Protein 4E3B (pdb70)

Structure (mmCIF, N/CA/C/O backbone):
data_4E3B
#
_entry.id   4E3B
#
_cell.length_a   27.074
_cell.length_b   33.599
_cell.length_c   66.882
_cell.angle_alpha   80.11
_cell.angle_beta   86.88
_cell.angle_gamma   89.21
#
_symmetry.space_group_name_H-M   'P 1'
#
loop_
_entity.id
_entity.type
_entity.pdbx_description
1 polymer 'Tax1-binding protein 3'
2 polymer 'iCAL50 peptide'
3 water water
#
loop_
_atom_site.group_PDB
_atom_site.id
_atom_site.type_symbol
_atom_site.label_atom_id
_atom_site.label_alt_id
_atom_site.label_comp_id
_atom_site.label_asym_id
_atom_site.label_entity_id
_atom_site.label_seq_id
_atom_site.pdbx_PDB_ins_code
_atom_site.Cartn_x
_atom_site.Cartn_y
_atom_site.Cartn_z
_atom_site.occupancy
_atom_site.B_iso_or_equiv
_atom_site.auth_seq_id
_atom_site.auth_comp_id
_atom_site.auth_asym_id
_atom_site.auth_atom_id
_atom_site.pdbx_PDB_model_num
ATOM 1 N N . ALA A 1 1 ? 19.453 11.625 35.175 1.00 28.04 12 ALA A N 1
ATOM 2 C CA . ALA A 1 1 ? 18.536 12.217 34.203 1.00 23.17 12 ALA A CA 1
ATOM 3 C C . ALA A 1 1 ? 19.223 12.542 32.879 1.00 21.83 12 ALA A C 1
ATOM 4 O O . ALA A 1 1 ? 20.424 12.833 32.847 1.00 25.73 12 ALA A O 1
ATOM 6 N N . VAL A 1 2 ? 18.452 12.481 31.793 1.00 17.62 13 VAL A N 1
ATOM 7 C CA . VAL A 1 2 ? 18.954 12.746 30.449 1.00 14.31 13 VAL A CA 1
ATOM 8 C C . VAL A 1 2 ? 18.281 13.990 29.880 1.00 13.36 13 VAL A C 1
ATOM 9 O O . VAL A 1 2 ? 17.067 14.170 30.021 1.00 15.27 13 VAL A O 1
ATOM 13 N N . VAL A 1 3 ? 19.074 14.850 29.251 1.00 11.98 14 VAL A N 1
ATOM 14 C CA . VAL A 1 3 ? 18.585 16.087 28.662 1.00 12.09 14 VAL A CA 1
ATOM 15 C C . VAL A 1 3 ? 17.907 15.821 27.314 1.00 11.73 14 VAL A C 1
ATOM 16 O O . VAL A 1 3 ? 18.453 15.121 26.455 1.00 15.55 14 VAL A O 1
ATOM 20 N N . GLN A 1 4 ? 16.705 16.355 27.142 1.00 11.70 15 GLN A N 1
ATOM 21 C CA . GLN A 1 4 ? 16.025 16.280 25.856 1.00 11.44 15 GLN A CA 1
ATOM 22 C C . GLN A 1 4 ? 15.616 17.680 25.413 1.00 7.54 15 GLN A C 1
ATOM 23 O O . GLN A 1 4 ? 15.333 18.550 26.234 1.00 11.62 15 GLN A O 1
ATOM 29 N N . ARG A 1 5 ? 15.565 17.893 24.108 1.00 11.92 16 ARG A N 1
ATOM 30 C CA . ARG A 1 5 ? 15.140 19.169 23.565 1.00 11.63 16 ARG A CA 1
ATOM 31 C C . ARG A 1 5 ? 13.986 18.897 22.619 1.00 12.93 16 ARG A C 1
ATOM 32 O O . ARG A 1 5 ? 14.125 18.143 21.655 1.00 18.42 16 ARG A O 1
ATOM 40 N N . VAL A 1 6 ? 12.832 19.476 22.923 1.00 10.29 17 VAL A N 1
ATOM 41 C CA . VAL A 1 6 ? 11.662 19.222 22.095 1.00 13.09 17 VAL A CA 1
ATOM 42 C C . VAL A 1 6 ? 11.144 20.526 21.503 1.00 12.00 17 VAL A C 1
ATOM 43 O O . VAL A 1 6 ? 11.307 21.602 22.075 1.00 15.68 17 VAL A O 1
ATOM 47 N N . GLU A 1 7 ? 10.551 20.427 20.327 1.00 9.65 18 GLU A N 1
ATOM 48 C CA . GLU A 1 7 ? 10.092 21.608 19.621 1.00 10.73 18 GLU A CA 1
ATOM 49 C C . GLU A 1 7 ? 8.612 21.413 19.360 1.00 8.66 18 GLU A C 1
ATOM 50 O O . GLU A 1 7 ? 8.227 20.579 18.539 1.00 12.30 18 GLU A O 1
ATOM 56 N N . ILE A 1 8 ? 7.794 22.150 20.110 1.00 7.64 19 ILE A N 1
ATOM 57 C CA . ILE A 1 8 ? 6.347 22.014 20.026 1.00 8.30 19 ILE A CA 1
ATOM 58 C C . ILE A 1 8 ? 5.753 23.039 19.074 1.00 12.84 19 ILE A C 1
ATOM 59 O O . ILE A 1 8 ? 6.007 24.236 19.189 1.00 10.80 19 ILE A O 1
ATOM 64 N N . HIS A 1 9 ? 4.955 22.554 18.128 1.00 10.12 20 HIS A N 1
ATOM 65 C CA . HIS A 1 9 ? 4.210 23.423 17.239 1.00 10.42 20 HIS A CA 1
ATOM 66 C C . HIS A 1 9 ? 2.763 23.444 17.711 1.00 10.03 20 HIS A C 1
ATOM 67 O O . HIS A 1 9 ? 2.037 22.462 17.582 1.00 14.34 20 HIS A O 1
ATOM 74 N N . LYS A 1 10 ? 2.377 24.570 18.302 1.00 9.72 21 LYS A N 1
ATOM 75 C CA . LYS A 1 10 ? 1.053 24.697 18.919 1.00 11.24 21 LYS A CA 1
ATOM 76 C C . LYS A 1 10 ? -0.077 24.513 17.909 1.00 14.12 21 LYS A C 1
ATOM 77 O O . LYS A 1 10 ? 0.077 24.830 16.726 1.00 14.07 21 LYS A O 1
ATOM 83 N N . LEU A 1 11 ? -1.203 23.987 18.398 1.00 13.94 22 LEU A N 1
ATOM 84 C CA . LEU A 1 11 ? -2.408 23.786 17.598 1.00 15.57 22 LEU A CA 1
ATOM 85 C C . LEU A 1 11 ? -3.441 24.871 17.868 1.00 13.13 22 LEU A C 1
ATOM 86 O O . LEU A 1 11 ? -3.730 25.204 19.013 1.00 16.54 22 LEU A O 1
ATOM 91 N N . ARG A 1 12 ? -4.031 25.393 16.798 1.00 21.74 23 ARG A N 1
ATOM 92 C CA . ARG A 1 12 ? -5.122 26.359 16.906 1.00 45.48 23 ARG A CA 1
ATOM 93 C C . ARG A 1 12 ? -6.409 25.667 17.353 1.00 21.61 23 ARG A C 1
ATOM 94 O O . ARG A 1 12 ? -6.878 24.732 16.707 1.00 36.37 23 ARG A O 1
ATOM 102 N N . GLN A 1 13 ? -6.970 26.123 18.468 1.00 29.64 24 GLN A N 1
ATOM 103 C CA . GLN A 1 13 ? -8.214 25.566 18.986 1.00 47.91 24 GLN A CA 1
ATOM 104 C C . GLN A 1 13 ? -9.107 26.719 19.401 1.00 26.77 24 GLN A C 1
ATOM 105 O O . GLN A 1 13 ? -9.019 27.210 20.526 1.00 47.72 24 GLN A O 1
ATOM 111 N N . GLY A 1 14 ? -9.967 27.150 18.482 1.00 27.31 25 GLY A N 1
ATOM 112 C CA . GLY A 1 14 ? -10.701 28.385 18.665 1.00 45.04 25 GLY A CA 1
ATOM 113 C C . GLY A 1 14 ? -9.755 29.568 18.579 1.00 30.72 25 GLY A C 1
ATOM 114 O O . GLY A 1 14 ? -8.949 29.666 17.649 1.00 35.79 25 GLY A O 1
ATOM 115 N N . GLU A 1 15 ? -9.844 30.457 19.562 1.00 30.71 26 GLU A N 1
ATOM 116 C CA . GLU A 1 15 ? -8.993 31.641 19.633 1.00 37.42 26 GLU A CA 1
ATOM 117 C C . GLU A 1 15 ? -7.613 31.317 20.220 1.00 63.49 26 GLU A C 1
ATOM 118 O O . GLU A 1 15 ? -6.691 32.131 20.148 1.00 35.03 26 GLU A O 1
ATOM 124 N N . ASN A 1 16 ? -7.471 30.122 20.787 1.00 28.56 27 ASN A N 1
ATOM 125 C CA . ASN A 1 16 ? -6.255 29.760 21.516 1.00 27.50 27 ASN A CA 1
ATOM 126 C C . ASN A 1 16 ? -5.275 28.869 20.759 1.00 27.48 27 ASN A C 1
ATOM 127 O O . ASN A 1 16 ? -5.667 28.101 19.883 1.00 24.88 27 ASN A O 1
ATOM 132 N N . LEU A 1 17 ? -3.996 28.968 21.128 1.00 21.26 28 LEU A N 1
ATOM 133 C CA . LEU A 1 17 ? -2.965 28.065 20.644 1.00 14.45 28 LEU A CA 1
ATOM 134 C C . LEU A 1 17 ? -2.617 27.102 21.769 1.00 11.82 28 LEU A C 1
ATOM 135 O O . LEU A 1 17 ? -2.104 27.510 22.814 1.00 19.84 28 LEU A O 1
ATOM 140 N N . ILE A 1 18 ? -2.899 25.825 21.571 1.00 11.18 29 ILE A N 1
ATOM 141 C CA . ILE A 1 18 ? -2.717 24.902 22.677 1.00 15.22 29 ILE A CA 1
ATOM 142 C C . ILE A 1 18 ? -1.532 23.951 22.464 1.00 13.62 29 ILE A C 1
ATOM 143 O O . ILE A 1 18 ? -1.101 23.692 21.329 1.00 10.62 29 ILE A O 1
ATOM 148 N N . LEU A 1 19 ? -1.009 23.452 23.576 1.00 12.11 30 LEU A N 1
ATOM 149 C CA . LEU A 1 19 ? 0.203 22.650 23.588 1.00 9.85 30 LEU A CA 1
ATOM 150 C C . LEU A 1 19 ? -0.065 21.157 23.777 1.00 12.96 30 LEU A C 1
ATOM 151 O O . LEU A 1 19 ? 0.724 20.317 23.351 1.00 11.04 30 LEU A O 1
ATOM 156 N N . GLY A 1 20 ? -1.190 20.814 24.392 1.00 10.89 31 GLY A N 1
ATOM 157 C CA . GLY A 1 20 ? -1.508 19.409 24.583 1.00 10.65 31 GLY A CA 1
ATOM 158 C C . GLY A 1 20 ? -0.828 18.721 25.763 1.00 7.44 31 GLY A C 1
ATOM 159 O O . GLY A 1 20 ? -0.548 17.526 25.717 1.00 10.48 31 GLY A O 1
ATOM 160 N N . PHE A 1 21 ? -0.571 19.454 26.838 1.00 7.19 32 PHE A N 1
ATOM 161 C CA . PHE A 1 21 ? -0.034 18.822 28.038 1.00 6.89 32 PHE A CA 1
ATOM 162 C C . PHE A 1 21 ? -0.386 19.624 29.262 1.00 7.70 32 PHE A C 1
ATOM 163 O O . PHE A 1 21 ? -0.853 20.759 29.153 1.00 10.03 32 PHE A O 1
ATOM 171 N N . SER A 1 22 ? -0.171 19.028 30.431 1.00 7.90 33 SER A N 1
ATOM 172 C CA . SER A 1 22 ? -0.483 19.689 31.686 1.00 11.52 33 SER A CA 1
ATOM 173 C C . SER A 1 22 ? 0.783 19.798 32.521 1.00 10.18 33 SER A C 1
ATOM 174 O O . SER A 1 22 ? 1.710 18.989 32.364 1.00 9.85 33 SER A O 1
ATOM 177 N N . ILE A 1 23 ? 0.825 20.814 33.380 1.00 7.84 34 ILE A N 1
ATOM 178 C CA . ILE A 1 23 ? 1.973 21.026 34.267 1.00 8.06 34 ILE A CA 1
ATOM 179 C C . ILE A 1 23 ? 1.566 21.106 35.725 1.00 10.92 34 ILE A C 1
ATOM 180 O O . ILE A 1 23 ? 0.449 21.536 36.052 1.00 11.15 34 ILE A O 1
ATOM 185 N N . GLY A 1 24 ? 2.491 20.689 36.586 1.00 11.03 35 GLY A N 1
ATOM 186 C CA . GLY A 1 24 ? 2.401 20.876 38.026 1.00 10.03 35 GLY A CA 1
ATOM 187 C C . GLY A 1 24 ? 3.706 21.467 38.529 1.00 10.65 35 GLY A C 1
ATOM 188 O O . GLY A 1 24 ? 4.721 21.416 37.832 1.00 10.32 35 GLY A O 1
ATOM 189 N N . GLY A 1 25 ? 3.695 22.040 39.724 1.00 11.81 36 GLY A N 1
ATOM 190 C CA . GLY A 1 25 ? 4.926 22.525 40.322 1.00 12.24 36 GLY A CA 1
ATOM 191 C C . GLY A 1 25 ? 5.066 24.031 40.313 1.00 16.71 36 GLY A C 1
ATOM 192 O O . GLY A 1 25 ? 4.130 24.749 39.966 1.00 16.30 36 GLY A O 1
ATOM 193 N N . GLY A 1 26 ? 6.243 24.511 40.708 1.00 14.03 37 GLY A N 1
ATOM 194 C CA . GLY A 1 26 ? 6.485 25.936 40.817 1.00 15.56 37 GLY A CA 1
ATOM 195 C C . GLY A 1 26 ? 6.957 26.288 42.215 1.00 16.97 37 GLY A C 1
ATOM 196 O O . GLY A 1 26 ? 6.684 25.562 43.170 1.00 17.43 37 GLY A O 1
ATOM 197 N N . ILE A 1 27 ? 7.655 27.409 42.344 1.00 22.89 38 ILE A N 1
ATOM 198 C CA . ILE A 1 27 ? 8.258 27.768 43.629 1.00 22.70 38 ILE A CA 1
ATOM 199 C C . ILE A 1 27 ? 7.223 28.067 44.707 1.00 18.44 38 ILE A C 1
ATOM 200 O O . ILE A 1 27 ? 7.545 28.067 45.901 1.00 20.60 38 ILE A O 1
ATOM 205 N N . ASP A 1 28 ? 5.988 28.325 44.291 1.00 22.29 39 ASP A N 1
ATOM 206 C CA . ASP A 1 28 ? 4.910 28.644 45.218 1.00 20.86 39 ASP A CA 1
ATOM 207 C C . ASP A 1 28 ? 4.096 27.410 45.621 1.00 27.04 39 ASP A C 1
ATOM 208 O O . ASP A 1 28 ? 3.104 27.519 46.347 1.00 27.09 39 ASP A O 1
ATOM 213 N N . GLN A 1 29 ? 4.512 26.239 45.148 1.00 20.94 40 GLN A N 1
ATOM 214 C CA . GLN A 1 29 ? 3.783 25.005 45.441 1.00 19.17 40 GLN A CA 1
ATOM 215 C C . GLN A 1 29 ? 4.540 24.100 46.428 1.00 19.39 40 GLN A C 1
ATOM 216 O O . GLN A 1 29 ? 5.726 24.310 46.703 1.00 21.70 40 GLN A O 1
ATOM 222 N N . ASP A 1 30 ? 3.838 23.105 46.965 1.00 21.70 41 ASP A N 1
ATOM 223 C CA . ASP A 1 30 ? 4.420 22.155 47.913 1.00 21.89 41 ASP A CA 1
ATOM 224 C C . ASP A 1 30 ? 5.126 21.033 47.153 1.00 20.50 41 ASP A C 1
ATOM 225 O O . ASP A 1 30 ? 4.464 20.152 46.603 1.00 18.07 41 ASP A O 1
ATOM 230 N N . PRO A 1 31 ? 6.470 21.049 47.123 1.00 17.24 42 PRO A N 1
ATOM 231 C CA . PRO A 1 31 ? 7.168 20.042 46.317 1.00 20.50 42 PRO A CA 1
ATOM 232 C C . PRO A 1 31 ? 6.970 18.614 46.830 1.00 18.82 42 PRO A C 1
ATOM 233 O O . PRO A 1 31 ? 7.176 17.659 46.089 1.00 18.98 42 PRO A O 1
ATOM 237 N N . SER A 1 32 ? 6.578 18.457 48.087 1.00 22.66 43 SER A N 1
ATOM 238 C CA . SER A 1 32 ? 6.426 17.110 48.619 1.00 22.54 43 SER A CA 1
ATOM 239 C C . SER A 1 32 ? 5.219 16.389 48.013 1.00 19.05 43 SER A C 1
ATOM 240 O O . SER A 1 32 ? 5.051 15.181 48.215 1.00 23.14 43 SER A O 1
ATOM 243 N N . GLN A 1 33 ? 4.394 17.132 47.271 1.00 17.58 44 GLN A N 1
ATOM 244 C CA . GLN A 1 33 ? 3.167 16.604 46.675 1.00 18.45 44 GLN A CA 1
ATOM 245 C C . GLN A 1 33 ? 3.372 16.175 45.223 1.00 19.77 44 GLN A C 1
ATOM 246 O O . GLN A 1 33 ? 2.458 15.649 44.592 1.00 20.90 44 GLN A O 1
ATOM 252 N N . ASN A 1 34 ? 4.568 16.415 44.700 1.00 16.79 45 ASN A N 1
ATOM 253 C CA . ASN A 1 34 ? 4.897 16.094 43.311 1.00 16.74 45 ASN A CA 1
ATOM 254 C C . ASN A 1 34 ? 5.239 14.615 43.196 1.00 18.50 45 ASN A C 1
ATOM 255 O O . ASN A 1 34 ? 6.266 14.180 43.702 1.00 22.71 45 ASN A O 1
ATOM 260 N N . PRO A 1 35 ? 4.387 13.835 42.516 1.00 22.42 46 PRO A N 1
ATOM 261 C CA . PRO A 1 35 ? 4.614 12.389 42.432 1.00 22.65 46 PRO A CA 1
ATOM 262 C C . PRO A 1 35 ? 5.699 11.999 41.427 1.00 23.19 46 PRO A C 1
ATOM 263 O O . PRO A 1 35 ? 6.102 10.833 41.393 1.00 26.65 46 PRO A O 1
ATOM 267 N N . PHE A 1 36 ? 6.183 12.960 40.640 1.00 19.48 47 PHE A N 1
ATOM 268 C CA . PHE A 1 36 ? 7.082 12.645 39.534 1.00 20.99 47 PHE A CA 1
ATOM 269 C C . PHE A 1 36 ? 8.553 12.872 39.845 1.00 26.48 47 PHE A C 1
ATOM 270 O O . PHE A 1 36 ? 9.420 12.261 39.223 1.00 28.53 47 PHE A O 1
ATOM 278 N N . SER A 1 37 ? 8.835 13.744 40.806 1.00 18.54 48 SER A N 1
ATOM 279 C CA . SER A 1 37 ? 10.210 14.155 41.076 1.00 17.91 48 SER A CA 1
ATOM 280 C C . SER A 1 37 ? 11.006 13.113 41.860 1.00 25.94 48 SER A C 1
ATOM 281 O O . SER A 1 37 ? 10.473 12.447 42.748 1.00 31.46 48 SER A O 1
ATOM 284 N N . GLU A 1 38 ? 12.289 12.987 41.536 1.00 27.37 49 GLU A N 1
ATOM 285 C CA . GLU A 1 38 ? 13.174 12.095 42.280 1.00 25.90 49 GLU A CA 1
ATOM 286 C C . GLU A 1 38 ? 13.470 12.673 43.659 1.00 23.64 49 GLU A C 1
ATOM 287 O O . GLU A 1 38 ? 13.551 11.941 44.645 1.00 29.86 49 GLU A O 1
ATOM 293 N N . ASP A 1 39 ? 13.628 13.994 43.711 1.00 25.42 50 ASP A N 1
ATOM 294 C CA . ASP A 1 39 ? 13.935 14.709 44.949 1.00 22.74 50 ASP A CA 1
ATOM 295 C C . ASP A 1 39 ? 12.736 15.559 45.341 1.00 25.27 50 ASP A C 1
ATOM 296 O O . ASP A 1 39 ? 12.391 16.509 44.646 1.00 23.24 50 ASP A O 1
ATOM 301 N N . LYS A 1 40 ? 12.111 15.226 46.464 1.00 23.20 51 LYS A N 1
ATOM 302 C CA . LYS A 1 40 ? 10.865 15.883 46.852 1.00 25.48 51 LYS A CA 1
ATOM 303 C C . LYS A 1 40 ? 11.048 17.305 47.390 1.00 19.87 51 LYS A C 1
ATOM 304 O O . LYS A 1 40 ? 10.093 17.909 47.889 1.00 23.20 51 LYS A O 1
ATOM 310 N N . THR A 1 41 ? 12.266 17.836 47.296 1.00 20.72 52 THR A N 1
ATOM 311 C CA . THR A 1 41 ? 12.490 19.256 47.562 1.00 21.60 52 THR A CA 1
ATOM 312 C C . THR A 1 41 ? 12.499 20.050 46.251 1.00 21.50 52 THR A C 1
ATOM 313 O O . THR A 1 41 ? 12.581 21.279 46.263 1.00 20.00 52 THR A O 1
ATOM 317 N N . ASP A 1 42 ? 12.408 19.335 45.132 1.00 19.42 53 ASP A N 1
ATOM 318 C CA . ASP A 1 42 ? 12.431 19.935 43.799 1.00 18.79 53 ASP A CA 1
ATOM 319 C C . ASP A 1 42 ? 11.149 20.723 43.544 1.00 18.37 53 ASP A C 1
ATOM 320 O O . ASP A 1 42 ? 10.075 20.138 43.390 1.00 18.58 53 ASP A O 1
ATOM 325 N N . LYS A 1 43 ? 11.264 22.050 43.502 1.00 16.90 54 LYS A N 1
ATOM 326 C CA . LYS A 1 43 ? 10.102 22.908 43.285 1.00 18.13 54 LYS A CA 1
ATOM 327 C C . LYS A 1 43 ? 9.855 23.216 41.804 1.00 16.52 54 LYS A C 1
ATOM 328 O O . LYS A 1 43 ? 9.088 24.121 41.475 1.00 16.21 54 LYS A O 1
ATOM 334 N N . GLY A 1 44 ? 10.503 22.468 40.913 1.00 13.26 55 GLY A N 1
ATOM 335 C CA . GLY A 1 44 ? 10.410 22.743 39.490 1.00 13.71 55 GLY A CA 1
ATOM 336 C C . GLY A 1 44 ? 9.086 22.415 38.822 1.00 11.16 55 GLY A C 1
ATOM 337 O O . GLY A 1 44 ? 8.157 21.896 39.444 1.00 13.51 55 GLY A O 1
ATOM 338 N N . ILE A 1 45 ? 9.021 22.738 37.535 1.00 11.85 56 ILE A N 1
ATOM 339 C CA . ILE A 1 45 ? 7.842 22.525 36.710 1.00 9.20 56 ILE A CA 1
ATOM 340 C C . ILE A 1 45 ? 7.940 21.159 36.052 1.00 12.99 56 ILE A C 1
ATOM 341 O O . ILE A 1 45 ? 8.926 20.858 35.371 1.00 11.94 56 ILE A O 1
ATOM 346 N N . TYR A 1 46 ? 6.915 20.336 36.242 1.00 11.09 57 TYR A N 1
ATOM 347 C CA . TYR A 1 46 ? 6.887 18.986 35.699 1.00 8.87 57 TYR A CA 1
ATOM 348 C C . TYR A 1 46 ? 5.679 18.790 34.808 1.00 8.74 57 TYR A C 1
ATOM 349 O O . TYR A 1 46 ? 4.610 19.328 35.081 1.00 10.44 57 TYR A O 1
ATOM 358 N N . VAL A 1 47 ? 5.866 18.013 33.750 1.00 9.41 58 VAL A N 1
ATOM 359 C CA . VAL A 1 47 ? 4.762 17.556 32.900 1.00 9.34 58 VAL A CA 1
ATOM 360 C C . VAL A 1 47 ? 3.967 16.469 33.623 1.00 11.65 58 VAL A C 1
ATOM 361 O O . VAL A 1 47 ? 4.511 15.426 33.990 1.00 10.79 58 VAL A O 1
ATOM 365 N N . THR A 1 48 ? 2.667 16.699 33.823 1.00 9.62 59 THR A N 1
ATOM 366 C CA . THR A 1 48 ? 1.857 15.787 34.627 1.00 13.95 59 THR A CA 1
ATOM 367 C C . THR A 1 48 ? 0.898 14.944 33.789 1.00 14.17 59 THR A C 1
ATOM 368 O O . THR A 1 48 ? 0.315 13.966 34.276 1.00 16.36 59 THR A O 1
ATOM 372 N N . ARG A 1 49 ? 0.729 15.334 32.531 1.00 10.42 60 ARG A N 1
ATOM 373 C CA . ARG A 1 49 ? -0.188 14.641 31.635 1.00 11.61 60 ARG A CA 1
ATOM 374 C C . ARG A 1 49 ? 0.143 15.074 30.214 1.00 8.17 60 ARG A C 1
ATOM 375 O O . ARG A 1 49 ? 0.565 16.211 29.984 1.00 8.54 60 ARG A O 1
ATOM 383 N N . VAL A 1 50 ? -0.022 14.157 29.271 1.00 8.92 61 VAL A N 1
ATOM 384 C CA . VAL A 1 50 ? 0.201 14.466 27.868 1.00 11.01 61 VAL A CA 1
ATOM 385 C C . VAL A 1 50 ? -0.965 13.947 27.033 1.00 14.05 61 VAL A C 1
ATOM 386 O O . VAL A 1 50 ? -1.379 12.800 27.177 1.00 15.98 61 VAL A O 1
ATOM 390 N N . SER A 1 51 ? -1.500 14.803 26.173 1.00 9.47 62 SER A N 1
ATOM 391 C CA . SER A 1 51 ? -2.696 14.449 25.407 1.00 13.59 62 SER A CA 1
ATOM 392 C C . SER A 1 51 ? -2.308 13.562 24.228 1.00 15.46 62 SER A C 1
ATOM 393 O O . SER A 1 51 ? -1.429 13.923 23.428 1.00 16.72 62 SER A O 1
ATOM 396 N N . GLU A 1 52 ? -2.912 12.383 24.142 1.00 18.93 63 GLU A N 1
ATOM 397 C CA . GLU A 1 52 ? -2.626 11.487 23.030 1.00 19.20 63 GLU A CA 1
ATOM 398 C C . GLU A 1 52 ? -2.906 12.194 21.714 1.00 17.12 63 GLU A C 1
ATOM 399 O O . GLU A 1 52 ? -3.985 12.743 21.513 1.00 20.63 63 GLU A O 1
ATOM 405 N N . GLY A 1 53 ? -1.908 12.199 20.834 1.00 23.21 64 GLY A N 1
ATOM 406 C CA . GLY A 1 53 ? -2.032 12.800 19.521 1.00 20.71 64 GLY A CA 1
ATOM 407 C C . GLY A 1 53 ? -1.847 14.304 19.442 1.00 23.05 64 GLY A C 1
ATOM 408 O O . GLY A 1 53 ? -1.931 14.882 18.359 1.00 21.95 64 GLY A O 1
ATOM 409 N N . GLY A 1 54 ? -1.582 14.938 20.581 1.00 16.09 65 GLY A N 1
ATOM 410 C CA . GLY A 1 54 ? -1.455 16.382 20.638 1.00 12.94 65 GLY A CA 1
ATOM 411 C C . GLY A 1 54 ? -0.061 16.884 20.295 1.00 13.87 65 GLY A C 1
ATOM 412 O O . GLY A 1 54 ? 0.845 16.092 20.079 1.00 14.65 65 GLY A O 1
ATOM 413 N N . PRO A 1 55 ? 0.102 18.208 20.227 1.00 14.65 66 PRO A N 1
ATOM 414 C CA . PRO A 1 55 ? 1.368 18.823 19.819 1.00 13.14 66 PRO A CA 1
ATOM 415 C C . PRO A 1 55 ? 2.528 18.347 20.695 1.00 9.67 66 PRO A C 1
ATOM 416 O O . PRO A 1 55 ? 3.602 18.027 20.169 1.00 10.93 66 PRO A O 1
ATOM 420 N N . ALA A 1 56 ? 2.323 18.300 22.006 1.00 9.24 67 ALA A N 1
ATOM 421 C CA . ALA A 1 56 ? 3.385 17.863 22.917 1.00 11.34 67 ALA A CA 1
ATOM 422 C C . ALA A 1 56 ? 3.814 16.415 22.678 1.00 11.75 67 ALA A C 1
ATOM 423 O O . ALA A 1 56 ? 5.019 16.113 22.645 1.00 10.74 67 ALA A O 1
ATOM 425 N N . GLU A 1 57 ? 2.841 15.517 22.545 1.00 11.74 68 GLU A N 1
ATOM 426 C CA . GLU A 1 57 ? 3.144 14.121 22.263 1.00 13.18 68 GLU A CA 1
ATOM 427 C C . GLU A 1 57 ? 3.952 14.002 20.976 1.00 10.44 68 GLU A C 1
ATOM 428 O O . GLU A 1 57 ? 4.994 13.336 20.936 1.00 11.92 68 GLU A O 1
ATOM 434 N N . ILE A 1 58 ? 3.474 14.651 19.923 1.00 12.59 69 ILE A N 1
ATOM 435 C CA . ILE A 1 58 ? 4.154 14.597 18.628 1.00 11.80 69 ILE A CA 1
ATOM 436 C C . ILE A 1 58 ? 5.609 15.063 18.735 1.00 14.22 69 ILE A C 1
ATOM 437 O O . ILE A 1 58 ? 6.507 14.490 18.106 1.00 14.45 69 ILE A O 1
ATOM 442 N N . ALA A 1 59 ? 5.840 16.098 19.538 1.00 9.36 70 ALA A N 1
ATOM 443 C CA . ALA A 1 59 ? 7.182 16.661 19.721 1.00 7.82 70 ALA A CA 1
ATOM 444 C C . ALA A 1 59 ? 8.103 15.777 20.554 1.00 10.10 70 ALA A C 1
ATOM 445 O O . ALA A 1 59 ? 9.319 15.985 20.555 1.00 12.53 70 ALA A O 1
ATOM 447 N N . GLY A 1 60 ? 7.540 14.810 21.275 1.00 9.99 71 GLY A N 1
ATOM 448 C CA . GLY A 1 60 ? 8.339 13.907 22.086 1.00 9.49 71 GLY A CA 1
ATOM 449 C C . GLY A 1 60 ? 8.300 14.158 23.587 1.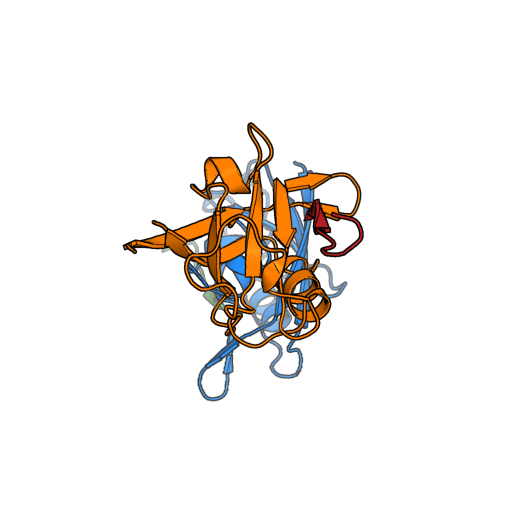00 8.26 71 GLY A C 1
ATOM 450 O O . GLY A 1 60 ? 9.049 13.536 24.343 1.00 11.08 71 GLY A O 1
ATOM 451 N N . LEU A 1 61 ? 7.413 15.044 24.038 1.00 8.50 72 LEU A N 1
ATOM 452 C CA . LEU A 1 61 ? 7.284 15.275 25.473 1.00 10.47 72 LEU A CA 1
ATOM 453 C C . LEU A 1 61 ? 6.657 14.055 26.165 1.00 11.28 72 LEU A C 1
ATOM 454 O O . LEU A 1 61 ? 5.763 13.396 25.618 1.00 13.58 72 LEU A O 1
ATOM 459 N N . GLN A 1 62 ? 7.111 13.769 27.383 1.00 10.91 73 GLN A N 1
ATOM 460 C CA . GLN A 1 62 ? 6.628 12.604 28.126 1.00 11.49 73 GLN A CA 1
ATOM 461 C C . GLN A 1 62 ? 6.212 12.992 29.542 1.00 11.11 73 GLN A C 1
ATOM 462 O O . GLN A 1 62 ? 6.790 13.920 30.130 1.00 11.07 73 GLN A O 1
ATOM 468 N N . ILE A 1 63 ? 5.207 12.294 30.079 1.00 11.44 74 ILE A N 1
ATOM 469 C CA . ILE A 1 63 ? 4.784 12.517 31.458 1.00 11.42 74 ILE A CA 1
ATOM 470 C C . ILE A 1 63 ? 5.985 12.363 32.392 1.00 14.54 74 ILE A C 1
ATOM 471 O O . ILE A 1 63 ? 6.786 11.438 32.244 1.00 16.33 74 ILE A O 1
ATOM 476 N N . GLY A 1 64 ? 6.128 13.318 33.303 1.00 12.01 75 GLY A N 1
ATOM 477 C CA . GLY A 1 64 ? 7.188 13.291 34.288 1.00 13.51 75 GLY A CA 1
ATOM 478 C C . GLY A 1 64 ? 8.409 14.108 33.914 1.00 11.72 75 GLY A C 1
ATOM 479 O O . GLY A 1 64 ? 9.308 14.302 34.738 1.00 13.72 75 GLY A O 1
ATOM 480 N N . ASP A 1 65 ? 8.459 14.596 32.674 1.00 11.90 76 ASP A N 1
ATOM 481 C CA . ASP A 1 65 ? 9.593 15.419 32.251 1.00 9.65 76 ASP A CA 1
ATOM 482 C C . ASP A 1 65 ? 9.666 16.678 33.104 1.00 12.71 76 ASP A C 1
ATOM 483 O O . ASP A 1 65 ? 8.646 17.280 33.401 1.00 10.80 76 ASP A O 1
ATOM 488 N N . LYS A 1 66 ? 10.874 17.085 33.492 1.00 8.83 77 LYS A N 1
ATOM 489 C CA . LYS A 1 66 ? 11.078 18.365 34.165 1.00 10.60 77 LYS A CA 1
ATOM 490 C C . LYS A 1 66 ? 11.434 19.449 33.153 1.00 1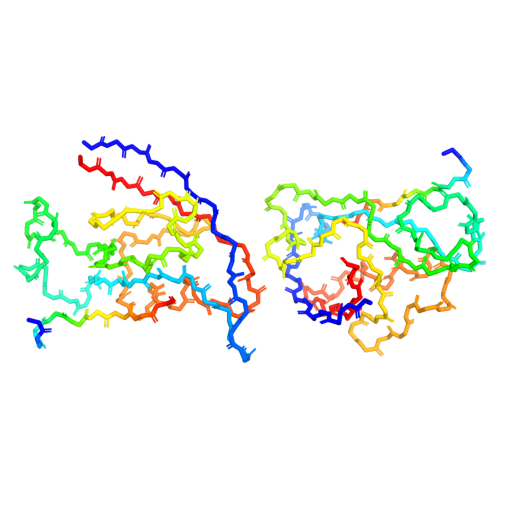2.16 77 LYS A C 1
ATOM 491 O O . LYS A 1 66 ? 12.381 19.287 32.383 1.00 11.46 77 LYS A O 1
ATOM 497 N N . ILE A 1 67 ? 10.679 20.545 33.139 1.00 12.28 78 ILE A N 1
ATOM 498 C CA . ILE A 1 67 ? 10.926 21.629 32.176 1.00 9.36 78 ILE A CA 1
ATOM 499 C C . ILE A 1 67 ? 11.956 22.615 32.718 1.00 10.49 78 ILE A C 1
ATOM 500 O O . ILE A 1 67 ? 11.727 23.296 33.713 1.00 13.58 78 ILE A O 1
ATOM 505 N N . MET A 1 68 ? 13.107 22.661 32.056 1.00 9.58 79 MET A N 1
ATOM 506 C CA . MET A 1 68 ? 14.220 23.507 32.482 1.00 13.22 79 MET A CA 1
ATOM 507 C C . MET A 1 68 ? 14.181 24.896 31.851 1.00 9.63 79 MET A C 1
ATOM 508 O O . MET A 1 68 ? 14.512 25.895 32.500 1.00 12.45 79 MET A O 1
ATOM 513 N N . GLN A 1 69 ? 13.783 24.959 30.588 1.00 10.51 80 GLN A N 1
ATOM 514 C CA . GLN A 1 69 ? 13.758 26.213 29.843 1.00 12.20 80 GLN A CA 1
ATOM 515 C C . GLN A 1 69 ? 12.662 26.172 28.792 1.00 10.44 80 GLN A C 1
ATOM 516 O O . GLN A 1 69 ? 12.385 25.114 28.228 1.00 11.40 80 GLN A O 1
ATOM 522 N N . VAL A 1 70 ? 12.058 27.327 28.523 1.00 14.03 81 VAL A N 1
ATOM 523 C CA . VAL A 1 70 ? 11.149 27.491 27.390 1.00 15.03 81 VAL A CA 1
ATOM 524 C C . VAL A 1 70 ? 11.628 28.668 26.551 1.00 17.80 81 VAL A C 1
ATOM 525 O O . VAL A 1 70 ? 11.698 29.795 27.041 1.00 17.07 81 VAL A O 1
ATOM 529 N N . ASN A 1 71 ? 11.988 28.398 25.299 1.00 15.78 82 ASN A N 1
ATOM 530 C CA . ASN A 1 71 ? 12.501 29.428 24.408 1.00 15.22 82 ASN A CA 1
ATOM 531 C C . ASN A 1 71 ? 13.602 30.244 25.074 1.00 26.16 82 ASN A C 1
ATOM 532 O O . ASN A 1 71 ? 13.672 31.464 24.922 1.00 24.52 82 ASN A O 1
ATOM 537 N N . GLY A 1 72 ? 14.456 29.553 25.820 1.00 20.13 83 GLY A N 1
ATOM 538 C CA . GLY A 1 72 ? 15.608 30.181 26.441 1.00 25.58 83 GLY A CA 1
ATOM 539 C C . GLY A 1 72 ? 15.347 30.828 27.786 1.00 21.94 83 GLY A C 1
ATOM 540 O O . GLY A 1 72 ? 16.280 31.321 28.423 1.00 26.16 83 GLY A O 1
ATOM 541 N N . TRP A 1 73 ? 14.089 30.834 28.220 1.00 18.51 84 TRP A N 1
ATOM 542 C CA . TRP A 1 73 ? 13.719 31.406 29.512 1.00 18.44 84 TRP A CA 1
ATOM 543 C C . TRP A 1 73 ? 13.780 30.341 30.595 1.00 21.38 84 TRP A C 1
ATOM 544 O O . TRP A 1 73 ? 13.179 29.279 30.465 1.00 17.81 84 TRP A O 1
ATOM 555 N N . ASP A 1 74 ? 14.512 30.631 31.665 1.00 19.62 85 ASP A N 1
ATOM 556 C CA . ASP A 1 74 ? 14.693 29.693 32.771 1.00 17.35 85 ASP A CA 1
ATOM 557 C C . ASP A 1 74 ? 13.376 29.383 33.473 1.00 21.62 85 ASP A C 1
ATOM 558 O O . ASP A 1 74 ? 12.655 30.296 33.874 1.00 28.25 85 ASP A O 1
ATOM 563 N N . MET A 1 75 ? 13.074 28.095 33.627 1.00 14.82 86 MET A N 1
ATOM 564 C CA . MET A 1 75 ? 11.846 27.664 34.283 1.00 12.23 86 MET A CA 1
ATOM 565 C C . MET A 1 75 ? 12.048 26.987 35.646 1.00 17.18 86 MET A C 1
ATOM 566 O O . MET A 1 75 ? 11.091 26.469 36.225 1.00 23.25 86 MET A O 1
ATOM 571 N N . THR A 1 76 ? 13.280 26.987 36.146 1.00 21.84 87 THR A N 1
ATOM 572 C CA . THR A 1 76 ? 13.616 26.264 37.379 1.00 26.07 87 THR A CA 1
ATOM 573 C C . THR A 1 76 ? 13.237 27.006 38.664 1.00 36.16 87 THR A C 1
ATOM 574 O O . THR A 1 76 ? 13.119 26.398 39.725 1.00 30.78 87 THR A O 1
ATOM 578 N N . MET A 1 77 ? 13.063 28.318 38.576 1.00 20.83 88 MET A N 1
ATOM 579 C CA . MET A 1 77 ? 12.726 29.108 39.755 1.00 28.97 88 MET A CA 1
ATOM 580 C C . MET A 1 77 ? 11.568 30.063 39.521 1.00 26.80 88 MET A C 1
ATOM 581 O O . MET A 1 77 ? 11.626 31.222 39.927 1.00 29.82 88 MET A O 1
ATOM 586 N N . VAL A 1 78 ? 10.517 29.580 38.868 1.00 21.75 89 VAL A N 1
ATOM 587 C CA . VAL A 1 78 ? 9.342 30.405 38.620 1.00 19.66 89 VAL A CA 1
ATOM 588 C C . VAL A 1 78 ? 8.130 29.870 39.373 1.00 19.64 89 VAL A C 1
ATOM 589 O O . VAL A 1 78 ? 8.113 28.720 39.802 1.00 20.11 89 VAL A O 1
ATOM 593 N N . THR A 1 79 ? 7.122 30.714 39.549 1.00 18.34 90 THR A N 1
ATOM 594 C CA . THR A 1 79 ? 5.874 30.270 40.148 1.00 17.52 90 THR A CA 1
ATOM 595 C C . THR A 1 79 ? 5.107 29.435 39.131 1.00 16.94 90 THR A C 1
ATOM 596 O O . THR A 1 79 ? 5.418 29.455 37.931 1.00 16.55 90 THR A O 1
ATOM 600 N N . HIS A 1 80 ? 4.086 28.727 39.605 1.00 16.42 91 HIS A N 1
ATOM 601 C CA . HIS A 1 80 ? 3.245 27.921 38.730 1.00 15.69 91 HIS A CA 1
ATOM 602 C C . HIS A 1 80 ? 2.621 28.785 37.633 1.00 15.34 91 HIS A C 1
ATOM 603 O O . HIS A 1 80 ? 2.640 28.425 36.448 1.00 14.70 91 HIS A O 1
ATOM 610 N N . ASP A 1 81 ? 2.081 29.935 38.022 1.00 16.03 92 ASP A N 1
ATOM 611 C CA . ASP A 1 81 ? 1.426 30.819 37.057 1.00 19.35 92 ASP A CA 1
ATOM 612 C C . ASP A 1 81 ? 2.414 31.407 36.039 1.00 18.08 92 ASP A C 1
ATOM 613 O O . ASP A 1 81 ? 2.097 31.535 34.853 1.00 19.57 92 ASP A O 1
ATOM 618 N N . GLN A 1 82 ? 3.606 31.770 36.503 1.00 17.26 93 GLN A N 1
ATOM 619 C CA . GLN A 1 82 ? 4.641 32.291 35.612 1.00 16.03 93 GLN A CA 1
ATOM 620 C C . GLN A 1 82 ? 4.987 31.261 34.545 1.00 14.85 93 GLN A C 1
ATOM 621 O O . GLN A 1 82 ? 5.158 31.603 33.373 1.00 14.81 93 GLN A O 1
ATOM 627 N N . ALA A 1 83 ? 5.075 29.999 34.951 1.00 14.38 94 ALA A N 1
ATOM 628 C CA . ALA A 1 83 ? 5.339 28.904 34.015 1.00 13.91 94 ALA A CA 1
ATOM 629 C C . ALA A 1 83 ? 4.213 28.767 32.989 1.00 11.76 94 ALA A C 1
ATOM 630 O O . ALA A 1 83 ? 4.455 28.668 31.781 1.00 14.84 94 ALA A O 1
ATOM 632 N N . ARG A 1 84 ? 2.978 28.752 33.476 1.00 13.07 95 ARG A N 1
ATOM 633 C CA . ARG A 1 84 ? 1.812 28.696 32.601 1.00 15.43 95 ARG A CA 1
ATOM 634 C C . ARG A 1 84 ? 1.849 29.815 31.566 1.00 16.35 95 ARG A C 1
ATOM 635 O O . ARG A 1 84 ? 1.660 29.568 30.371 1.00 17.90 95 ARG A O 1
ATOM 643 N N . LYS A 1 85 ? 2.104 31.040 32.018 1.00 15.19 96 LYS A N 1
ATOM 644 C CA . LYS A 1 85 ? 2.154 32.193 31.115 1.00 18.37 96 LYS A CA 1
ATOM 645 C C . LYS A 1 85 ? 3.273 32.092 30.081 1.00 17.90 96 LYS A C 1
ATOM 646 O O . LYS A 1 85 ? 3.082 32.439 28.913 1.00 18.57 96 LYS A O 1
ATOM 652 N N . ARG A 1 86 ? 4.442 31.627 30.504 1.00 15.22 97 ARG A N 1
ATOM 653 C CA . ARG A 1 86 ? 5.577 31.511 29.585 1.00 14.83 97 ARG A CA 1
ATOM 654 C C . ARG A 1 86 ? 5.282 30.518 28.474 1.00 15.08 97 ARG A C 1
ATOM 655 O O . ARG A 1 86 ? 5.643 30.731 27.319 1.00 15.70 97 ARG A O 1
ATOM 663 N N . LEU A 1 87 ? 4.613 29.431 28.827 1.00 12.83 98 LEU A N 1
ATOM 664 C CA . LEU A 1 87 ? 4.300 28.390 27.852 1.00 13.04 98 LEU A CA 1
ATOM 665 C C . LEU A 1 87 ? 3.150 28.745 26.913 1.00 11.90 98 LEU A C 1
ATOM 666 O O . LEU A 1 87 ? 3.015 28.131 25.861 1.00 13.73 98 LEU A O 1
ATOM 671 N N . THR A 1 88 ? 2.332 29.730 27.287 1.00 12.72 99 THR A N 1
ATOM 672 C CA . THR A 1 88 ? 1.087 30.002 26.563 1.00 14.94 99 THR A CA 1
ATOM 673 C C . THR A 1 88 ? 0.973 31.412 25.989 1.00 17.84 99 THR A C 1
ATOM 674 O O . THR A 1 88 ? -0.125 31.952 25.870 1.00 21.36 99 THR A O 1
ATOM 678 N N . LYS A 1 89 ? 2.100 32.007 25.620 1.00 18.82 100 LYS A N 1
ATOM 679 C CA . LYS A 1 89 ? 2.065 33.303 24.960 1.00 20.79 100 LYS A CA 1
ATOM 680 C C . LYS A 1 89 ? 1.382 33.163 23.603 1.00 20.93 100 LYS A C 1
ATOM 681 O O . LYS A 1 89 ? 1.825 32.395 22.756 1.00 18.73 100 LYS A O 1
ATOM 687 N N . ARG A 1 90 ? 0.285 33.884 23.410 1.00 22.87 101 ARG A N 1
ATOM 688 C CA . ARG A 1 90 ? -0.494 33.742 22.184 1.00 26.13 101 ARG A CA 1
ATOM 689 C C . ARG A 1 90 ? 0.282 34.117 20.923 1.00 22.94 101 ARG A C 1
ATOM 690 O O . ARG A 1 90 ? -0.079 33.693 19.827 1.00 26.66 101 ARG A O 1
ATOM 698 N N . SER A 1 91 ? 1.348 34.896 21.077 1.00 20.61 102 SER A N 1
ATOM 699 C CA . SER A 1 91 ? 2.157 35.329 19.932 1.00 19.45 102 SER A CA 1
ATOM 700 C C . SER A 1 91 ? 3.138 34.259 19.465 1.00 17.58 102 SER A C 1
ATOM 701 O O . SER A 1 91 ? 3.732 34.372 18.393 1.00 16.54 102 SER A O 1
ATOM 704 N N . GLU A 1 92 ? 3.316 33.221 20.273 1.00 17.17 103 GLU A N 1
ATOM 705 C CA . GLU A 1 92 ? 4.308 32.195 19.974 1.00 15.14 103 GLU A CA 1
ATOM 706 C C . GLU A 1 92 ? 3.668 30.890 19.525 1.00 14.60 103 GLU A C 1
ATOM 707 O O . GLU A 1 92 ? 3.044 30.192 20.315 1.00 16.23 103 GLU A O 1
ATOM 713 N N . GLU A 1 93 ? 3.845 30.552 18.254 1.00 11.91 104 GLU A N 1
ATOM 714 C CA . GLU A 1 93 ? 3.320 29.297 17.734 1.00 13.72 104 GLU A CA 1
ATOM 715 C C . GLU A 1 93 ? 4.283 28.135 17.943 1.00 11.01 104 GLU A C 1
ATOM 716 O O . GLU A 1 93 ? 3.872 26.991 18.050 1.00 14.29 104 GLU A O 1
ATOM 722 N N . VAL A 1 94 ? 5.573 28.437 17.995 1.00 11.73 105 VAL A N 1
ATOM 723 C CA . VAL A 1 94 ? 6.583 27.406 18.202 1.00 13.36 105 VAL A CA 1
ATOM 724 C C . VAL A 1 94 ? 7.342 27.653 19.496 1.00 13.58 105 VAL A C 1
ATOM 725 O O . VAL A 1 94 ? 7.936 28.719 19.679 1.00 17.94 105 VAL A O 1
ATOM 729 N N . VAL A 1 95 ? 7.310 26.678 20.402 1.00 13.27 106 VAL A N 1
ATOM 730 C CA . VAL A 1 95 ? 8.066 26.781 21.643 1.00 13.28 106 VAL A CA 1
ATOM 731 C C . VAL A 1 95 ? 9.016 25.611 21.809 1.00 10.49 106 VAL A C 1
ATOM 732 O O . VAL A 1 95 ? 8.639 24.443 21.659 1.00 14.85 106 VAL A O 1
ATOM 736 N N . ARG A 1 96 ? 10.271 25.939 22.089 1.00 10.64 107 ARG A N 1
ATOM 737 C CA . ARG A 1 96 ? 11.290 24.932 22.309 1.00 10.55 107 ARG A CA 1
ATOM 738 C C . ARG A 1 96 ? 11.468 24.703 23.798 1.00 11.46 107 ARG A C 1
ATOM 739 O O . ARG A 1 96 ? 11.708 25.645 24.557 1.00 15.37 107 ARG A O 1
ATOM 747 N N . LEU A 1 97 ? 11.349 23.446 24.210 1.00 8.51 108 LEU A N 1
ATOM 748 C CA . LEU A 1 97 ? 11.514 23.087 25.611 1.00 8.37 108 LEU A CA 1
ATOM 749 C C . LEU A 1 97 ? 12.780 22.303 25.834 1.00 8.80 108 LEU A C 1
ATOM 750 O O . LEU A 1 97 ? 13.055 21.322 25.141 1.00 10.81 108 LEU A O 1
ATOM 755 N N . LEU A 1 98 ? 13.547 22.748 26.813 1.00 10.34 109 LEU A N 1
ATOM 756 C CA . LEU A 1 98 ? 14.672 21.991 27.315 1.00 10.59 109 LEU A CA 1
ATOM 757 C C . LEU A 1 98 ? 14.168 21.260 28.547 1.00 9.23 109 LEU A C 1
ATOM 758 O O . LEU A 1 98 ? 13.702 21.889 29.494 1.00 10.35 109 LEU A O 1
ATOM 763 N N . VAL A 1 99 ? 14.217 19.934 28.524 1.00 8.67 110 VAL A N 1
ATOM 764 C CA . VAL A 1 99 ? 13.725 19.148 29.655 1.00 11.03 110 VAL A CA 1
ATOM 765 C C . VAL A 1 99 ? 14.762 18.127 30.110 1.00 10.77 110 VAL A C 1
ATOM 766 O O . VAL A 1 99 ? 15.745 17.843 29.407 1.00 11.94 110 VAL A O 1
ATOM 770 N N . THR A 1 100 ? 14.546 17.579 31.302 1.00 11.91 111 THR A N 1
ATOM 771 C CA . THR A 1 100 ? 15.314 16.418 31.733 1.00 13.47 111 THR A CA 1
ATOM 772 C C . THR A 1 100 ? 14.350 15.284 32.028 1.00 12.69 111 THR A C 1
ATOM 773 O O . THR A 1 100 ? 13.211 15.514 32.446 1.00 12.93 111 THR A O 1
ATOM 777 N N . ARG A 1 101 ? 14.808 14.067 31.769 1.00 15.67 112 ARG A N 1
ATOM 778 C CA . ARG A 1 101 ? 13.970 12.879 31.797 1.00 15.23 112 ARG A CA 1
ATOM 779 C C . ARG A 1 101 ? 14.695 11.755 32.521 1.00 16.02 112 ARG A C 1
ATOM 780 O O . ARG A 1 101 ? 15.843 11.457 32.215 1.00 16.85 112 ARG A O 1
ATOM 788 N N . GLN A 1 102 ? 14.022 11.130 33.480 1.00 20.95 113 GLN A N 1
ATOM 789 C CA . GLN A 1 102 ? 14.630 10.059 34.270 1.00 24.63 113 GLN A CA 1
ATOM 790 C C . GLN A 1 102 ? 14.685 8.745 33.496 1.00 29.84 113 GLN A C 1
ATOM 791 O O . GLN A 1 102 ? 13.728 8.377 32.812 1.00 35.16 113 GLN A O 1
ATOM 797 N N . ALA B 1 1 ? -7.214 -5.216 0.014 1.00 28.01 12 ALA B N 1
ATOM 798 C CA . ALA B 1 1 ? -6.271 -4.577 0.933 1.00 24.41 12 ALA B CA 1
ATOM 799 C C . ALA B 1 1 ? -6.919 -4.263 2.276 1.00 23.95 12 ALA B C 1
ATOM 800 O O . ALA B 1 1 ? -8.122 -4.004 2.353 1.00 26.96 12 ALA B O 1
ATOM 802 N N . VAL B 1 2 ? -6.107 -4.286 3.328 1.00 18.38 13 VAL B N 1
ATOM 803 C CA . VAL B 1 2 ? -6.565 -4.008 4.682 1.00 17.58 13 VAL B CA 1
ATOM 804 C C . VAL B 1 2 ? -5.911 -2.746 5.226 1.00 13.28 13 VAL B C 1
ATOM 805 O O . VAL B 1 2 ? -4.702 -2.540 5.058 1.00 15.72 13 VAL B O 1
ATOM 809 N N . VAL B 1 3 ? -6.707 -1.902 5.873 1.00 12.61 14 VAL B N 1
ATOM 810 C CA . VAL B 1 3 ? -6.206 -0.681 6.479 1.00 11.66 14 VAL B CA 1
ATOM 811 C C . VAL B 1 3 ? -5.503 -0.966 7.811 1.00 9.56 14 VAL B C 1
ATOM 812 O O . VAL B 1 3 ? -6.042 -1.676 8.665 1.00 14.09 14 VAL B O 1
ATOM 816 N N . GLN B 1 4 ? -4.303 -0.415 7.985 1.00 10.70 15 GLN B N 1
ATOM 817 C CA . GLN B 1 4 ? -3.600 -0.509 9.256 1.00 12.87 15 GLN B CA 1
ATOM 818 C C . GLN B 1 4 ? -3.157 0.879 9.691 1.00 9.41 15 GLN B C 1
ATOM 819 O O . GLN B 1 4 ? -2.829 1.730 8.864 1.00 13.12 15 GLN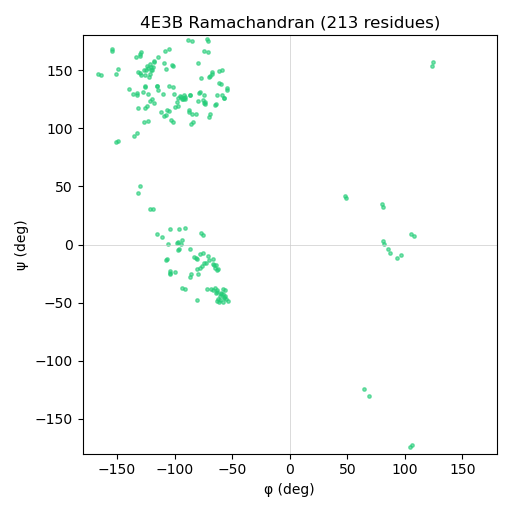 B O 1
ATOM 825 N N . ARG B 1 5 ? -3.158 1.112 10.993 1.00 11.67 16 ARG B N 1
ATOM 826 C CA . ARG B 1 5 ? -2.703 2.382 11.523 1.00 9.78 16 ARG B CA 1
ATOM 827 C C . ARG B 1 5 ? -1.545 2.114 12.469 1.00 12.68 16 ARG B C 1
ATOM 828 O O . ARG B 1 5 ? -1.661 1.325 13.406 1.00 16.25 16 ARG B O 1
ATOM 836 N N . VAL B 1 6 ? -0.412 2.744 12.194 1.00 9.76 17 VAL B N 1
ATOM 837 C CA . VAL B 1 6 ? 0.755 2.503 13.034 1.00 11.38 17 VAL B CA 1
ATOM 838 C C . VAL B 1 6 ? 1.265 3.809 13.623 1.00 10.71 17 VAL B C 1
ATOM 839 O O . VAL B 1 6 ? 1.067 4.880 13.059 1.00 15.87 17 VAL B O 1
ATOM 843 N N . GLU B 1 7 ? 1.895 3.713 14.785 1.00 8.27 18 GLU B N 1
ATOM 844 C CA . GLU B 1 7 ? 2.356 4.887 15.497 1.00 9.53 18 GLU B CA 1
ATOM 845 C C . GLU B 1 7 ? 3.833 4.668 15.791 1.00 9.05 18 GLU B C 1
ATOM 846 O O . GLU B 1 7 ? 4.187 3.847 16.636 1.00 11.44 18 GLU B O 1
ATOM 852 N N . ILE B 1 8 ? 4.677 5.379 15.045 1.00 7.77 19 ILE B N 1
ATOM 853 C CA . ILE B 1 8 ? 6.123 5.207 15.134 1.00 6.79 19 ILE B CA 1
ATOM 854 C C . ILE B 1 8 ? 6.726 6.215 16.088 1.00 10.90 19 ILE B C 1
ATOM 855 O O . ILE B 1 8 ? 6.523 7.417 15.963 1.00 12.27 19 ILE B O 1
ATOM 860 N N . HIS B 1 9 ? 7.492 5.706 17.048 1.00 10.78 20 HIS B N 1
ATOM 861 C CA . HIS B 1 9 ? 8.255 6.553 17.943 1.00 11.98 20 HIS B CA 1
ATOM 862 C C . HIS B 1 9 ? 9.705 6.550 17.479 1.00 10.25 20 HIS B C 1
ATOM 863 O O . HIS B 1 9 ? 10.421 5.566 17.640 1.00 13.75 20 HIS B O 1
ATOM 870 N N . LYS B 1 10 ? 10.110 7.651 16.860 1.00 9.79 21 LYS B N 1
ATOM 871 C CA . LYS B 1 10 ? 11.448 7.746 16.270 1.00 10.46 21 LYS B CA 1
ATOM 872 C C . LYS B 1 10 ? 12.561 7.532 17.301 1.00 14.20 21 LYS B C 1
ATOM 873 O O . LYS B 1 10 ? 12.410 7.841 18.487 1.00 13.81 21 LYS B O 1
ATOM 879 N N . LEU B 1 11 ? 13.691 7.005 16.828 1.00 14.86 22 LEU B N 1
ATOM 880 C CA . LEU B 1 11 ? 14.858 6.766 17.668 1.00 16.14 22 LEU B CA 1
ATOM 881 C C . LEU B 1 11 ? 15.935 7.806 17.403 1.00 17.24 22 LEU B C 1
ATOM 882 O O . LEU B 1 11 ? 16.241 8.119 16.260 1.00 17.92 22 LEU B O 1
ATOM 887 N N . ARG B 1 12 ? 16.549 8.315 18.463 1.00 24.59 23 ARG B N 1
ATOM 888 C CA . ARG B 1 12 ? 17.679 9.219 18.282 1.00 45.74 23 ARG B CA 1
ATOM 889 C C . ARG B 1 12 ? 18.930 8.462 17.844 1.00 27.26 23 ARG B C 1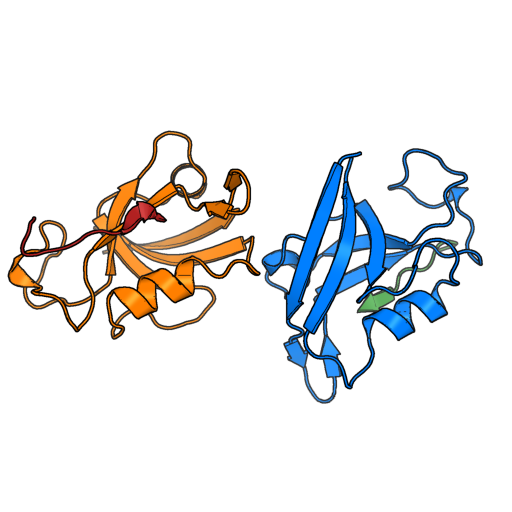
ATOM 890 O O . ARG B 1 12 ? 19.305 7.460 18.452 1.00 34.37 23 ARG B O 1
ATOM 898 N N . GLN B 1 13 ? 19.546 8.933 16.765 1.00 25.81 24 GLN B N 1
ATOM 899 C CA . GLN B 1 13 ? 20.837 8.417 16.310 1.00 28.64 24 GLN B CA 1
ATOM 900 C C . GLN B 1 13 ? 21.735 9.607 16.017 1.00 37.81 24 GLN B C 1
ATOM 901 O O . GLN B 1 13 ? 21.670 10.186 14.934 1.00 39.88 24 GLN B O 1
ATOM 907 N N . GLY B 1 14 ? 22.568 9.977 16.985 1.00 31.11 25 GLY B N 1
ATOM 908 C CA . GLY B 1 14 ? 23.315 11.214 16.885 1.00 56.22 25 GLY B CA 1
ATOM 909 C C . GLY B 1 14 ? 22.367 12.400 16.884 1.00 33.88 25 GLY B C 1
ATOM 910 O O . GLY B 1 14 ? 21.540 12.545 17.789 1.00 31.41 25 GLY B O 1
ATOM 911 N N . GLU B 1 15 ? 22.473 13.237 15.855 1.00 27.70 26 GLU B N 1
ATOM 912 C CA . GLU B 1 15 ? 21.626 14.425 15.731 1.00 33.96 26 GLU B CA 1
ATOM 913 C C . GLU B 1 15 ? 20.289 14.133 15.030 1.00 60.58 26 GLU B C 1
ATOM 914 O O . GLU B 1 15 ? 19.428 15.010 14.918 1.00 36.33 26 GLU B O 1
ATOM 920 N N . ASN B 1 16 ? 20.107 12.901 14.568 1.00 29.96 27 ASN B N 1
ATOM 921 C CA . ASN B 1 16 ? 18.908 12.553 13.801 1.00 28.67 27 ASN B CA 1
ATOM 922 C C . ASN B 1 16 ? 17.842 11.783 14.584 1.00 29.56 27 ASN B C 1
ATOM 923 O O . ASN B 1 16 ? 18.147 11.098 1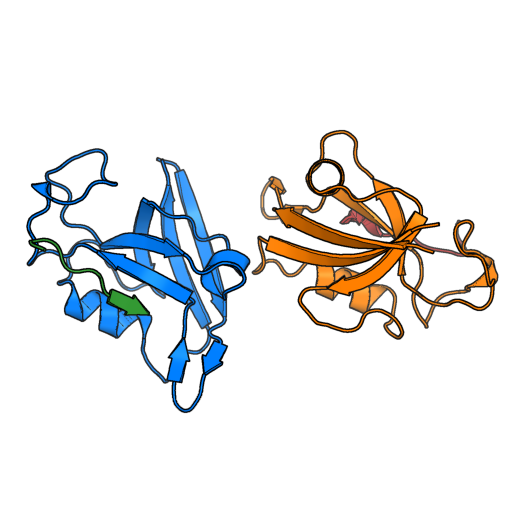5.556 1.00 28.82 27 ASN B O 1
ATOM 928 N N . LEU B 1 17 ? 16.591 11.899 14.138 1.00 22.13 28 LEU B N 1
ATOM 929 C CA . LEU B 1 17 ? 15.507 11.039 14.596 1.00 19.74 28 LEU B CA 1
ATOM 930 C C . LEU B 1 17 ? 15.178 10.073 13.470 1.00 13.04 28 LEU B C 1
ATOM 931 O O . LEU B 1 17 ? 14.742 10.486 12.396 1.00 20.11 28 LEU B O 1
ATOM 936 N N . ILE B 1 18 ? 15.400 8.787 13.700 1.00 12.76 29 ILE B N 1
ATOM 937 C CA . ILE B 1 18 ? 15.283 7.833 12.604 1.00 13.13 29 ILE B CA 1
ATOM 938 C C . ILE B 1 18 ? 14.023 6.978 12.761 1.00 13.15 29 ILE B C 1
ATOM 939 O O . ILE B 1 18 ? 13.550 6.761 13.872 1.00 11.05 29 ILE B O 1
ATOM 944 N N . LEU B 1 19 ? 13.484 6.525 11.637 1.00 12.81 30 LEU B N 1
ATOM 945 C CA . LEU B 1 19 ? 12.240 5.768 11.615 1.00 8.89 30 LEU B CA 1
ATOM 946 C C . LEU B 1 19 ? 12.484 4.277 11.396 1.00 9.64 30 LEU B C 1
ATOM 947 O O . LEU B 1 19 ? 11.678 3.438 11.808 1.00 11.74 30 LEU B O 1
ATOM 952 N N . GLY B 1 20 ? 13.602 3.945 10.758 1.00 11.06 31 GLY B N 1
ATOM 953 C CA . GLY B 1 20 ? 13.941 2.551 10.547 1.00 12.16 31 GLY B CA 1
ATOM 954 C C . GLY B 1 20 ? 13.219 1.883 9.388 1.00 8.15 31 GLY B C 1
ATOM 955 O O . GLY B 1 20 ? 12.905 0.700 9.438 1.00 10.11 31 GLY B O 1
ATOM 956 N N . PHE B 1 21 ? 12.965 2.637 8.327 1.00 8.32 32 PHE B N 1
ATOM 957 C CA . PHE B 1 21 ? 12.439 2.034 7.126 1.00 6.95 32 PHE B CA 1
ATOM 958 C C . PHE B 1 21 ? 12.789 2.855 5.914 1.00 7.37 32 PHE B C 1
ATOM 959 O O . PHE B 1 21 ? 13.244 3.999 6.039 1.00 8.80 32 PHE B O 1
ATOM 967 N N . SER B 1 22 ? 12.599 2.254 4.749 1.00 8.41 33 SER B N 1
ATOM 968 C CA . SER B 1 22 ? 12.873 2.925 3.492 1.00 8.01 33 SER B CA 1
ATOM 969 C C . SER B 1 22 ? 11.615 3.051 2.649 1.00 8.81 33 SER B C 1
ATOM 970 O O . SER B 1 22 ? 10.675 2.246 2.783 1.00 9.91 33 SER B O 1
ATOM 973 N N . ILE B 1 23 ? 11.586 4.077 1.798 1.00 7.16 34 ILE B N 1
ATOM 974 C CA . ILE B 1 23 ? 10.452 4.278 0.888 1.00 8.88 34 ILE B CA 1
ATOM 975 C C . ILE B 1 23 ? 10.862 4.358 -0.565 1.00 10.28 34 ILE B C 1
ATOM 976 O O . ILE B 1 23 ? 11.999 4.757 -0.894 1.00 10.88 34 ILE B O 1
ATOM 981 N N . GLY B 1 24 ? 9.916 3.985 -1.427 1.00 9.61 35 GLY B N 1
ATOM 982 C CA . GLY B 1 24 ? 10.027 4.155 -2.868 1.00 9.48 35 GLY B CA 1
ATOM 983 C C . GLY B 1 24 ? 8.734 4.747 -3.387 1.00 10.21 35 GLY B C 1
ATOM 984 O O . GLY B 1 24 ? 7.716 4.688 -2.693 1.00 10.64 35 GLY B O 1
ATOM 985 N N . GLY B 1 25 ? 8.756 5.324 -4.585 1.00 13.00 36 GLY B N 1
ATOM 986 C CA . GLY B 1 25 ? 7.544 5.862 -5.186 1.00 11.37 36 GLY B CA 1
ATOM 987 C C . GLY B 1 25 ? 7.405 7.370 -5.165 1.00 13.20 36 GLY B C 1
ATOM 988 O O . GLY B 1 25 ? 8.328 8.091 -4.797 1.00 15.88 36 GLY B O 1
ATOM 989 N N . GLY B 1 26 ? 6.245 7.859 -5.597 1.00 15.39 37 GLY B N 1
ATOM 990 C CA . GLY B 1 26 ? 6.025 9.290 -5.716 1.00 13.20 37 GLY B CA 1
ATOM 991 C C . GLY B 1 26 ? 5.619 9.664 -7.130 1.00 15.40 37 GLY B C 1
ATOM 992 O O . GLY B 1 26 ? 5.978 8.969 -8.082 1.00 16.35 37 GLY B O 1
ATOM 993 N N . ILE B 1 27 ? 4.891 10.766 -7.265 1.00 21.14 38 ILE B N 1
ATOM 994 C CA . ILE B 1 27 ? 4.328 11.148 -8.564 1.00 16.53 38 ILE B CA 1
ATOM 995 C C . ILE B 1 27 ? 5.386 11.532 -9.591 1.00 22.87 38 ILE B C 1
ATOM 996 O O . ILE B 1 27 ? 5.087 11.646 -10.787 1.00 21.76 38 ILE B O 1
ATOM 1001 N N . ASP B 1 28 ? 6.620 11.719 -9.135 1.00 24.47 39 ASP B N 1
ATOM 1002 C CA . ASP B 1 28 ? 7.719 12.064 -10.031 1.00 23.10 39 ASP B CA 1
ATOM 1003 C C . ASP B 1 28 ? 8.553 10.845 -10.429 1.00 17.83 39 ASP B C 1
ATOM 1004 O O . ASP B 1 28 ? 9.527 10.958 -11.176 1.00 21.77 39 ASP B O 1
ATOM 1009 N N . GLN B 1 29 ? 8.159 9.676 -9.935 1.00 16.71 40 GLN B N 1
ATOM 1010 C CA . GLN B 1 29 ? 8.877 8.440 -10.224 1.00 16.09 40 GLN B CA 1
ATOM 1011 C C . GLN B 1 29 ? 8.144 7.550 -11.229 1.00 19.41 40 GLN B C 1
ATOM 1012 O O . GLN B 1 29 ? 6.974 7.784 -11.549 1.00 19.90 40 GLN B O 1
ATOM 1018 N N . ASP B 1 30 ? 8.850 6.535 -11.723 1.00 21.91 41 ASP B N 1
ATOM 1019 C CA . ASP B 1 30 ? 8.322 5.592 -12.703 1.00 19.06 41 ASP B CA 1
ATOM 1020 C C . ASP B 1 30 ? 7.582 4.469 -11.990 1.00 23.23 41 ASP B C 1
ATOM 1021 O O . ASP B 1 30 ? 8.211 3.574 -11.425 1.00 18.15 41 ASP B O 1
ATOM 1026 N N . PRO B 1 31 ? 6.239 4.502 -12.014 1.00 18.65 42 PRO B N 1
ATOM 1027 C CA . PRO B 1 31 ? 5.491 3.504 -11.244 1.00 17.12 42 PRO B CA 1
ATOM 1028 C C . PRO B 1 31 ? 5.646 2.074 -11.762 1.00 19.34 42 PRO B C 1
ATOM 1029 O O . PRO B 1 31 ? 5.351 1.125 -11.040 1.00 18.59 42 PRO B O 1
ATOM 1033 N N . SER B 1 32 ? 6.119 1.912 -12.990 1.00 17.88 43 SER B N 1
ATOM 1034 C CA . SER B 1 32 ? 6.245 0.573 -13.545 1.00 18.94 43 SER B CA 1
ATOM 1035 C C . SER B 1 32 ? 7.371 -0.193 -12.853 1.00 21.16 43 SER B C 1
ATOM 1036 O O . SER B 1 32 ? 7.480 -1.412 -13.006 1.00 22.58 43 SER B O 1
ATOM 1039 N N . GLN B 1 33 ? 8.204 0.527 -12.102 1.00 18.57 44 GLN B N 1
ATOM 1040 C CA . GLN B 1 33 ? 9.383 -0.059 -11.458 1.00 18.40 44 GLN B CA 1
ATOM 1041 C C . GLN B 1 33 ? 9.147 -0.436 -10.001 1.00 19.34 44 GLN B C 1
ATOM 1042 O O . GLN B 1 33 ? 10.071 -0.875 -9.305 1.00 20.11 44 GLN B O 1
ATOM 1048 N N . ASN B 1 34 ? 7.920 -0.235 -9.531 1.00 15.76 45 ASN B N 1
ATOM 1049 C CA . ASN B 1 34 ? 7.559 -0.557 -8.160 1.00 16.91 45 ASN B CA 1
ATOM 1050 C C . ASN B 1 34 ? 7.187 -2.034 -8.088 1.00 17.92 45 ASN B C 1
ATOM 1051 O O . ASN B 1 34 ? 6.176 -2.447 -8.641 1.00 24.26 45 ASN B O 1
ATOM 1056 N N . PRO B 1 35 ? 8.010 -2.838 -7.405 1.00 18.13 46 PRO B N 1
ATOM 1057 C CA . PRO B 1 35 ? 7.790 -4.286 -7.315 1.00 20.84 46 PRO B CA 1
ATOM 1058 C C . PRO B 1 35 ? 6.669 -4.687 -6.360 1.00 20.28 46 PRO B C 1
ATOM 1059 O O . PRO B 1 35 ? 6.294 -5.862 -6.342 1.00 27.07 46 PRO B O 1
ATOM 1063 N N . PHE B 1 36 ? 6.127 -3.727 -5.609 1.00 20.29 47 PHE B N 1
ATOM 1064 C CA . PHE B 1 36 ? 5.200 -4.019 -4.516 1.00 22.68 47 PHE B CA 1
ATOM 1065 C C . PHE B 1 36 ? 3.732 -3.731 -4.848 1.00 29.70 47 PHE B C 1
ATOM 1066 O O . PHE B 1 36 ? 2.827 -4.291 -4.228 1.00 29.85 47 PHE B O 1
ATOM 1074 N N . SER B 1 37 ? 3.499 -2.858 -5.823 1.00 21.53 48 SER B N 1
ATOM 1075 C CA . SER B 1 37 ? 2.150 -2.398 -6.136 1.00 20.82 48 SER B CA 1
ATOM 1076 C C . SER B 1 37 ? 1.384 -3.402 -6.983 1.00 29.67 48 SER B C 1
ATOM 1077 O O . SER B 1 37 ? 1.982 -4.209 -7.694 1.00 28.91 48 SER B O 1
ATOM 1080 N N . GLU B 1 38 ? 0.058 -3.332 -6.906 1.00 31.37 49 GLU B N 1
ATOM 1081 C CA . GLU B 1 38 ? -0.823 -4.141 -7.745 1.00 28.44 49 GLU B CA 1
ATOM 1082 C C . GLU B 1 38 ? -0.961 -3.528 -9.131 1.00 27.32 49 GLU B C 1
ATOM 1083 O O . GLU B 1 38 ? -0.852 -4.216 -10.147 1.00 42.56 49 GLU B O 1
ATOM 1089 N N . ASP B 1 39 ? -1.220 -2.226 -9.153 1.00 25.27 50 ASP B N 1
ATOM 1090 C CA . ASP B 1 39 ? -1.425 -1.476 -10.383 1.00 33.77 50 ASP B CA 1
ATOM 1091 C C . ASP B 1 39 ? -0.132 -0.745 -10.715 1.00 25.32 50 ASP B C 1
ATOM 1092 O O . ASP B 1 39 ? 0.316 0.093 -9.945 1.00 25.63 50 ASP B O 1
ATOM 1097 N N . LYS B 1 40 ? 0.463 -1.055 -11.860 1.00 27.81 51 LYS B N 1
ATOM 1098 C CA . LYS B 1 40 ? 1.765 -0.479 -12.201 1.00 24.41 51 LYS B CA 1
ATOM 1099 C C . LYS B 1 40 ? 1.693 0.970 -12.678 1.00 26.26 51 LYS B C 1
ATOM 1100 O O . LYS B 1 40 ? 2.677 1.515 -13.176 1.00 22.92 51 LYS B O 1
ATOM 1106 N N . THR B 1 41 ? 0.525 1.587 -12.532 1.00 23.19 52 THR B N 1
ATOM 1107 C CA . THR B 1 41 ? 0.401 3.029 -12.716 1.00 21.23 52 THR B CA 1
ATOM 1108 C C . THR B 1 41 ? 0.241 3.733 -11.360 1.00 22.83 52 THR B C 1
ATOM 1109 O O . THR B 1 41 ? 0.109 4.954 -11.305 1.00 20.38 52 THR B O 1
ATOM 1113 N N . ASP B 1 42 ? 0.248 2.952 -10.278 1.00 19.99 53 ASP B N 1
ATOM 1114 C CA . ASP B 1 42 ? 0.131 3.474 -8.914 1.00 18.33 53 ASP B CA 1
ATOM 1115 C C . ASP B 1 42 ? 1.398 4.234 -8.539 1.00 19.82 53 ASP B C 1
ATOM 1116 O O . ASP B 1 42 ? 2.467 3.638 -8.407 1.00 18.34 53 ASP B O 1
ATOM 1121 N N . LYS B 1 43 ? 1.277 5.551 -8.376 1.00 15.67 54 LYS B N 1
ATOM 1122 C CA . LYS B 1 43 ? 2.437 6.400 -8.113 1.00 16.35 54 LYS B CA 1
ATOM 1123 C C . LYS B 1 43 ? 2.647 6.687 -6.619 1.00 19.05 54 LYS B C 1
ATOM 1124 O O . LYS B 1 43 ? 3.418 7.573 -6.248 1.00 16.35 54 LYS B O 1
ATOM 1130 N N . GLY B 1 44 ? 1.961 5.935 -5.765 1.00 14.99 55 GLY B N 1
ATOM 1131 C CA . GLY B 1 44 ? 2.047 6.155 -4.332 1.00 12.90 55 GLY B CA 1
ATOM 1132 C C . GLY B 1 44 ? 3.359 5.761 -3.680 1.00 14.90 55 GLY B C 1
ATOM 1133 O O . GLY B 1 44 ? 4.263 5.205 -4.304 1.00 12.47 55 GLY B O 1
ATOM 1134 N N . ILE B 1 45 ? 3.442 6.071 -2.395 1.00 12.25 56 ILE B N 1
ATOM 1135 C CA . ILE B 1 45 ? 4.627 5.832 -1.590 1.00 10.77 56 ILE B CA 1
ATOM 1136 C C . ILE B 1 45 ? 4.500 4.469 -0.934 1.00 13.26 56 ILE B C 1
ATOM 1137 O O . ILE B 1 45 ? 3.491 4.181 -0.286 1.00 12.27 56 ILE B O 1
ATOM 1142 N N . TYR B 1 46 ? 5.524 3.636 -1.084 1.00 10.99 57 TYR B N 1
ATOM 1143 C CA . TYR B 1 46 ? 5.507 2.287 -0.544 1.00 9.18 57 TYR B CA 1
ATOM 1144 C C . TYR B 1 46 ? 6.721 2.065 0.334 1.00 9.14 57 TYR B C 1
ATOM 1145 O O . TYR B 1 46 ? 7.801 2.581 0.048 1.00 10.01 57 TYR B O 1
ATOM 1154 N N . VAL B 1 47 ? 6.532 1.276 1.384 1.00 8.70 58 VAL B N 1
ATOM 1155 C CA . VAL B 1 47 ? 7.620 0.813 2.239 1.00 8.17 58 VAL B CA 1
ATOM 1156 C C . VAL B 1 47 ? 8.403 -0.248 1.494 1.00 10.80 58 VAL B C 1
ATOM 1157 O O . VAL B 1 47 ? 7.852 -1.277 1.109 1.00 11.00 58 VAL B O 1
ATOM 1161 N N . THR B 1 48 ? 9.699 -0.009 1.297 1.00 9.52 59 THR B N 1
ATOM 1162 C CA . THR B 1 48 ? 10.527 -0.915 0.492 1.00 12.21 59 THR B CA 1
ATOM 1163 C C . THR B 1 48 ? 11.492 -1.776 1.309 1.00 10.18 59 THR B C 1
ATOM 1164 O O . THR B 1 48 ? 12.074 -2.740 0.791 1.00 14.03 59 THR B O 1
ATOM 1168 N N . ARG B 1 49 ? 11.648 -1.434 2.585 1.00 8.66 60 ARG B N 1
ATOM 1169 C CA . ARG B 1 49 ? 12.552 -2.136 3.471 1.00 9.32 60 ARG B CA 1
ATOM 1170 C C . ARG B 1 49 ? 12.214 -1.695 4.885 1.00 10.21 60 ARG B C 1
ATOM 1171 O O . ARG B 1 49 ? 11.808 -0.548 5.111 1.00 8.69 60 ARG B O 1
ATOM 1179 N N . VAL B 1 50 ? 12.372 -2.614 5.834 1.00 11.99 61 VAL B N 1
ATOM 1180 C CA . VAL B 1 50 ? 12.132 -2.323 7.241 1.00 9.82 61 VAL B CA 1
ATOM 1181 C C . VAL B 1 50 ? 13.310 -2.852 8.061 1.00 14.48 61 VAL B C 1
ATOM 1182 O O . VAL B 1 50 ? 13.710 -4.002 7.915 1.00 15.06 61 VAL B O 1
ATOM 1186 N N . SER B 1 51 ? 13.867 -1.999 8.908 1.00 9.69 62 SER B N 1
ATOM 1187 C CA . SER B 1 51 ? 15.042 -2.364 9.694 1.00 12.50 62 SER B CA 1
ATOM 1188 C C . SER B 1 51 ? 14.631 -3.285 10.842 1.00 13.38 62 SER B C 1
ATOM 1189 O O . SER B 1 51 ? 13.745 -2.951 11.638 1.00 14.86 62 SER B O 1
ATOM 1192 N N . GLU B 1 52 ? 15.251 -4.459 10.911 1.00 16.44 63 GLU B N 1
ATOM 1193 C CA . GLU B 1 52 ? 14.976 -5.396 11.986 1.00 17.98 63 GLU B CA 1
ATOM 1194 C C . GLU B 1 52 ? 15.229 -4.728 13.332 1.00 14.59 63 GLU B C 1
ATOM 1195 O O . GLU B 1 52 ? 16.288 -4.159 13.566 1.00 21.51 63 GLU B O 1
ATOM 1201 N N . GLY B 1 53 ? 14.219 -4.767 14.198 1.00 18.98 64 GLY B N 1
ATOM 1202 C CA . GLY B 1 53 ? 14.334 -4.230 15.540 1.00 19.73 64 GLY B CA 1
ATOM 1203 C C . GLY B 1 53 ? 14.158 -2.729 15.656 1.00 17.58 64 GLY B C 1
ATOM 1204 O O . GLY B 1 53 ? 14.271 -2.170 16.742 1.00 21.50 64 GLY B O 1
ATOM 1205 N N . GLY B 1 54 ? 13.855 -2.075 14.540 1.00 14.35 65 GLY B N 1
ATOM 1206 C CA . GLY B 1 54 ? 13.758 -0.627 14.523 1.00 14.68 65 GLY B CA 1
ATOM 1207 C C . GLY B 1 54 ? 12.385 -0.087 14.877 1.00 12.11 65 GLY B C 1
ATOM 1208 O O . GLY B 1 54 ? 11.437 -0.845 15.068 1.00 15.76 65 GLY B O 1
ATOM 1209 N N . PRO B 1 55 ? 12.275 1.240 14.956 1.00 13.96 66 PRO B N 1
ATOM 1210 C CA . PRO B 1 55 ? 11.005 1.845 15.374 1.00 12.68 66 PRO B CA 1
ATOM 1211 C C . PRO B 1 55 ? 9.840 1.449 14.470 1.00 9.77 66 PRO B C 1
ATOM 1212 O O . PRO B 1 55 ? 8.753 1.177 14.989 1.00 11.05 66 PRO B O 1
ATOM 1216 N N . ALA B 1 56 ? 10.032 1.436 13.156 1.00 9.30 67 ALA B N 1
ATOM 1217 C CA . ALA B 1 56 ? 8.934 1.067 12.263 1.00 12.47 67 ALA B CA 1
ATOM 1218 C C . ALA B 1 56 ? 8.498 -0.383 12.484 1.00 8.72 67 ALA B C 1
ATOM 1219 O O . ALA B 1 56 ? 7.299 -0.694 12.511 1.00 9.95 67 ALA B O 1
ATOM 1221 N N . GLU B 1 57 ? 9.463 -1.281 12.651 1.00 12.85 68 GLU B N 1
ATOM 1222 C CA . GLU B 1 57 ? 9.125 -2.680 12.876 1.00 13.01 68 GLU B CA 1
ATOM 1223 C C . GLU B 1 57 ? 8.299 -2.839 14.156 1.00 9.51 68 GLU B C 1
ATOM 1224 O O . GLU B 1 57 ? 7.253 -3.501 14.168 1.00 12.62 68 GLU B O 1
ATOM 1230 N N . ILE B 1 58 ? 8.769 -2.206 15.223 1.00 12.02 69 ILE B N 1
ATOM 1231 C CA . ILE B 1 58 ? 8.097 -2.270 16.522 1.00 11.27 69 ILE B CA 1
ATOM 1232 C C . ILE B 1 58 ? 6.662 -1.769 16.408 1.00 13.33 69 ILE B C 1
ATOM 1233 O O . ILE B 1 58 ? 5.754 -2.318 17.031 1.00 12.09 69 ILE B O 1
ATOM 1238 N N . ALA B 1 59 ? 6.460 -0.728 15.601 1.00 9.90 70 ALA B N 1
ATOM 1239 C CA . ALA B 1 59 ? 5.140 -0.107 15.440 1.00 9.18 70 ALA B CA 1
ATOM 1240 C C . ALA B 1 59 ? 4.185 -0.948 14.593 1.00 9.68 70 ALA B C 1
ATOM 1241 O O . ALA B 1 59 ? 2.968 -0.713 14.608 1.00 12.88 70 ALA B O 1
ATOM 1243 N N . GLY B 1 60 ? 4.730 -1.917 13.857 1.00 12.08 71 GLY B N 1
ATOM 1244 C CA . GLY B 1 60 ? 3.920 -2.795 13.029 1.00 11.94 71 GLY B CA 1
ATOM 1245 C C . GLY B 1 60 ? 4.004 -2.575 11.526 1.00 11.96 71 GLY B C 1
ATOM 1246 O O . GLY B 1 60 ? 3.241 -3.183 10.774 1.00 13.46 71 GLY B O 1
ATOM 1247 N N . LEU B 1 61 ? 4.917 -1.714 11.081 1.00 9.88 72 LEU B N 1
ATOM 1248 C CA . LEU B 1 61 ? 5.081 -1.493 9.642 1.00 8.21 72 LEU B CA 1
ATOM 1249 C C . LEU B 1 61 ? 5.683 -2.722 8.954 1.00 12.69 72 LEU B C 1
ATOM 1250 O O . LEU B 1 61 ? 6.546 -3.412 9.518 1.00 11.57 72 LEU B O 1
ATOM 1255 N N . GLN B 1 62 ? 5.252 -2.977 7.725 1.00 10.66 73 GLN B 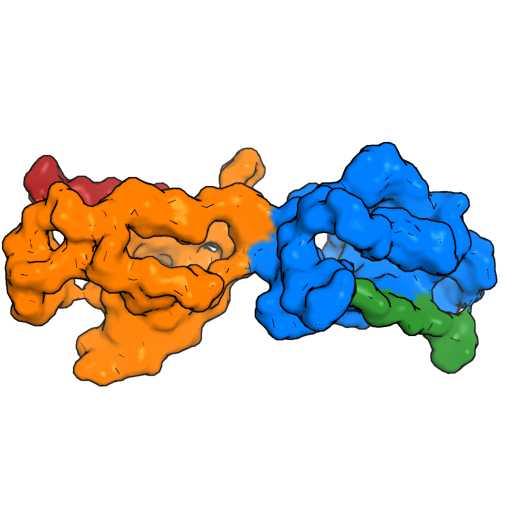N 1
ATOM 1256 C CA . GLN B 1 62 ? 5.728 -4.136 6.969 1.00 11.42 73 GLN B CA 1
ATOM 1257 C C . GLN B 1 62 ? 6.155 -3.753 5.561 1.00 11.65 73 GLN B C 1
ATOM 1258 O O . GLN B 1 62 ? 5.600 -2.832 4.961 1.00 11.17 73 GLN B O 1
ATOM 1264 N N . ILE B 1 63 ? 7.150 -4.468 5.035 1.00 10.72 74 ILE B N 1
ATOM 1265 C CA . ILE B 1 63 ? 7.589 -4.259 3.662 1.00 12.57 74 ILE B CA 1
ATOM 1266 C C . ILE B 1 63 ? 6.393 -4.402 2.721 1.00 14.76 74 ILE B C 1
ATOM 1267 O O . ILE B 1 63 ? 5.570 -5.311 2.876 1.00 15.22 74 ILE B O 1
ATOM 1272 N N . GLY B 1 64 ? 6.283 -3.471 1.779 1.00 10.92 75 GLY B N 1
ATOM 1273 C CA . GLY B 1 64 ? 5.198 -3.458 0.818 1.00 12.21 75 GLY B CA 1
ATOM 1274 C C . GLY B 1 64 ? 3.985 -2.614 1.185 1.00 12.41 75 GLY B C 1
ATOM 1275 O O . GLY B 1 64 ? 3.099 -2.402 0.341 1.00 14.84 75 GLY B O 1
ATOM 1276 N N . ASP B 1 65 ? 3.912 -2.149 2.432 1.00 10.51 76 ASP B N 1
ATOM 1277 C CA . ASP B 1 65 ? 2.790 -1.308 2.855 1.00 8.45 76 ASP B CA 1
ATOM 1278 C C . ASP B 1 65 ? 2.724 -0.043 2.009 1.00 10.22 76 ASP B C 1
ATOM 1279 O O . ASP B 1 65 ? 3.745 0.573 1.724 1.00 10.21 76 ASP B O 1
ATOM 1284 N N . LYS B 1 66 ? 1.515 0.352 1.608 1.00 10.01 77 LYS B N 1
ATOM 1285 C CA . LYS B 1 66 ? 1.310 1.630 0.930 1.00 11.32 77 LYS B CA 1
ATOM 1286 C C . LYS B 1 66 ? 0.959 2.712 1.940 1.00 9.86 77 LYS B C 1
ATOM 1287 O O . LYS B 1 66 ? 0.007 2.562 2.715 1.00 12.02 77 LYS B O 1
ATOM 1293 N N . ILE B 1 67 ? 1.708 3.806 1.940 1.00 9.40 78 ILE B N 1
ATOM 1294 C CA . ILE B 1 67 ? 1.497 4.873 2.910 1.00 8.63 78 ILE B CA 1
ATOM 1295 C C . ILE B 1 67 ? 0.445 5.846 2.379 1.00 10.73 78 ILE B C 1
ATOM 1296 O O . ILE B 1 67 ? 0.640 6.489 1.354 1.00 13.63 78 ILE B O 1
ATOM 1301 N N . MET B 1 68 ? -0.686 5.925 3.073 1.00 10.33 79 MET B N 1
ATOM 1302 C CA . MET B 1 68 ? -1.794 6.767 2.634 1.00 12.36 79 MET B CA 1
ATOM 1303 C C . MET B 1 68 ? -1.750 8.149 3.271 1.00 11.80 79 MET B C 1
ATOM 1304 O O . MET B 1 68 ? -2.103 9.143 2.635 1.00 15.98 79 MET B O 1
ATOM 1309 N N . GLN B 1 69 ? -1.353 8.199 4.540 1.00 10.91 80 GLN B N 1
ATOM 1310 C CA . GLN B 1 69 ? -1.314 9.443 5.303 1.00 14.58 80 GLN B CA 1
ATOM 1311 C C . GLN B 1 69 ? -0.208 9.400 6.347 1.00 12.36 80 GLN B C 1
ATOM 1312 O O . GLN B 1 69 ? 0.123 8.335 6.866 1.00 12.88 80 GLN B O 1
ATOM 1318 N N . VAL B 1 70 ? 0.327 10.571 6.669 1.00 15.99 81 VAL B N 1
ATOM 1319 C CA . VAL B 1 70 ? 1.291 10.732 7.753 1.00 16.87 81 VAL B CA 1
ATOM 1320 C C . VAL B 1 70 ? 0.844 11.920 8.606 1.00 18.88 81 VAL B C 1
ATOM 1321 O O . VAL B 1 70 ? 0.776 13.051 8.118 1.00 20.74 81 VAL B O 1
ATOM 1325 N N . ASN B 1 71 ? 0.523 11.666 9.869 1.00 16.64 82 ASN B N 1
ATOM 1326 C CA . ASN B 1 71 ? 0.052 12.716 10.762 1.00 20.84 82 ASN B CA 1
ATOM 1327 C C . ASN B 1 71 ? -1.031 13.555 10.102 1.00 42.93 82 ASN B C 1
ATOM 1328 O O . ASN B 1 71 ? -1.043 14.780 10.213 1.00 35.89 82 ASN B O 1
ATOM 1333 N N . GLY B 1 72 ? -1.932 12.873 9.401 1.00 25.11 83 GLY B N 1
ATOM 1334 C CA . GLY B 1 72 ? -3.084 13.515 8.791 1.00 31.10 83 GLY B CA 1
ATOM 1335 C C . GLY B 1 72 ? -2.854 14.088 7.404 1.00 24.20 83 GLY B C 1
ATOM 1336 O O . GLY B 1 72 ? -3.796 14.543 6.755 1.00 27.24 83 GLY B O 1
ATOM 1337 N N . TRP B 1 73 ? -1.605 14.079 6.948 1.00 21.37 84 TRP B N 1
ATOM 1338 C CA . TRP B 1 73 ? -1.263 14.646 5.650 1.00 22.46 84 TRP B CA 1
ATOM 1339 C C . TRP B 1 73 ? -1.316 13.598 4.543 1.00 26.79 84 TRP B C 1
ATOM 1340 O O . TRP B 1 73 ? -0.686 12.549 4.637 1.00 21.70 84 TRP B O 1
ATOM 1351 N N . ASP B 1 74 ? -2.085 13.898 3.500 1.00 20.35 85 ASP B N 1
ATOM 1352 C CA . ASP B 1 74 ? -2.258 13.013 2.352 1.00 20.75 85 ASP B CA 1
ATOM 1353 C C . ASP B 1 74 ? -0.913 12.710 1.690 1.00 36.90 85 ASP B C 1
ATOM 1354 O O . ASP B 1 74 ? -0.152 13.626 1.375 1.00 31.77 85 ASP B O 1
ATOM 1359 N N . MET B 1 75 ? -0.628 11.425 1.484 1.00 16.47 86 MET B N 1
ATOM 1360 C CA . MET B 1 75 ? 0.615 10.995 0.847 1.00 14.61 86 MET B CA 1
ATOM 1361 C C . MET B 1 75 ? 0.411 10.302 -0.507 1.00 20.57 86 MET B C 1
ATOM 1362 O O . MET B 1 75 ? 1.355 9.755 -1.074 1.00 24.72 86 MET B O 1
ATOM 1367 N N . THR B 1 76 ? -0.811 10.329 -1.028 1.00 22.86 87 THR B N 1
ATOM 1368 C CA . THR B 1 76 ? -1.129 9.599 -2.257 1.00 26.45 87 THR B CA 1
ATOM 1369 C C . THR B 1 76 ? -0.679 10.303 -3.543 1.00 34.22 87 THR B C 1
ATOM 1370 O O . THR B 1 76 ? -0.463 9.654 -4.562 1.00 38.56 87 THR B O 1
ATOM 1374 N N . MET B 1 77 ? -0.545 11.624 -3.492 1.00 22.39 88 MET B N 1
ATOM 1375 C CA . MET B 1 77 ? -0.160 12.411 -4.667 1.00 30.30 88 MET B CA 1
ATOM 1376 C C . MET B 1 77 ? 0.991 13.372 -4.389 1.00 26.63 88 MET B C 1
ATOM 1377 O O . MET B 1 77 ? 0.911 14.557 -4.699 1.00 29.32 88 MET B O 1
ATOM 1382 N N . VAL B 1 78 ? 2.061 12.856 -3.800 1.00 23.32 89 VAL B N 1
ATOM 1383 C CA . VAL B 1 78 ? 3.209 13.680 -3.464 1.00 22.01 89 VAL B CA 1
ATOM 1384 C C . VAL B 1 78 ? 4.437 13.181 -4.222 1.00 20.29 89 VAL B C 1
ATOM 1385 O O . VAL B 1 78 ? 4.469 12.031 -4.667 1.00 19.44 89 VAL B O 1
ATOM 1389 N N . THR B 1 79 ? 5.433 14.046 -4.395 1.00 19.52 90 THR B N 1
ATOM 1390 C CA . THR B 1 79 ? 6.703 13.602 -4.949 1.00 20.53 90 THR B CA 1
ATOM 1391 C C . THR B 1 79 ? 7.436 12.740 -3.933 1.00 19.08 90 THR B C 1
ATOM 1392 O O . THR B 1 79 ? 7.095 12.724 -2.745 1.00 18.01 90 THR B O 1
ATOM 1396 N N . HIS B 1 80 ? 8.450 12.031 -4.407 1.00 17.19 91 HIS B N 1
ATOM 1397 C CA . HIS B 1 80 ? 9.261 11.207 -3.536 1.00 15.24 91 HIS B CA 1
ATOM 1398 C C . HIS B 1 80 ? 9.864 12.052 -2.418 1.00 16.83 91 HIS B C 1
ATOM 1399 O O . HIS B 1 80 ? 9.853 11.657 -1.244 1.00 17.35 91 HIS B O 1
ATOM 1406 N N . ASP B 1 81 ? 10.392 13.215 -2.789 1.00 18.09 92 ASP B N 1
ATOM 1407 C CA . ASP B 1 81 ? 11.088 14.070 -1.832 1.00 20.97 92 ASP B CA 1
ATOM 1408 C C . ASP B 1 81 ? 10.118 14.660 -0.813 1.00 19.61 92 ASP B C 1
ATOM 1409 O O . ASP B 1 81 ? 10.436 14.772 0.371 1.00 19.16 92 ASP B O 1
ATOM 1414 N N . GLN B 1 82 ? 8.930 15.027 -1.277 1.00 18.98 93 GLN B N 1
ATOM 1415 C CA . GLN B 1 82 ? 7.888 15.523 -0.386 1.00 19.95 93 GLN B CA 1
ATOM 1416 C C . GLN B 1 82 ? 7.539 14.476 0.657 1.00 18.37 93 GLN B C 1
ATOM 1417 O O . GLN B 1 82 ? 7.399 14.797 1.837 1.00 19.31 93 GLN B O 1
ATOM 1423 N N . ALA B 1 83 ? 7.425 13.220 0.226 1.00 14.18 94 ALA B N 1
ATOM 1424 C CA . ALA B 1 83 ? 7.148 12.124 1.148 1.00 14.16 94 ALA B CA 1
ATOM 1425 C C . ALA B 1 83 ? 8.268 11.991 2.180 1.00 12.85 94 ALA B C 1
ATOM 1426 O O . ALA B 1 83 ? 8.010 11.916 3.384 1.00 16.08 94 ALA B O 1
ATOM 1428 N N . ARG B 1 84 ? 9.513 11.972 1.708 1.00 15.62 95 ARG B N 1
ATOM 1429 C CA . ARG B 1 84 ? 10.671 11.868 2.602 1.00 15.26 95 ARG B CA 1
ATOM 1430 C C . ARG B 1 84 ? 10.664 12.981 3.651 1.00 15.70 95 ARG B C 1
ATOM 1431 O O . ARG B 1 84 ? 10.862 12.720 4.846 1.00 17.81 95 ARG B O 1
ATOM 1439 N N . LYS B 1 85 ? 10.431 14.214 3.201 1.00 18.89 96 LYS B N 1
ATOM 1440 C CA . LYS B 1 85 ? 10.397 15.386 4.076 1.00 20.74 96 LYS B CA 1
ATOM 1441 C C . LYS B 1 85 ? 9.312 15.281 5.155 1.00 19.69 96 LYS B C 1
ATOM 1442 O O . LYS B 1 85 ? 9.544 15.578 6.332 1.00 22.34 96 LYS B O 1
ATOM 1448 N N . ARG B 1 86 ? 8.131 14.837 4.749 1.00 17.38 97 ARG B N 1
ATOM 1449 C CA . ARG B 1 86 ? 6.999 14.754 5.664 1.00 15.52 97 ARG B CA 1
ATOM 1450 C C . ARG B 1 86 ? 7.273 13.742 6.766 1.00 15.52 97 ARG B C 1
ATOM 1451 O O . ARG B 1 86 ? 6.903 13.942 7.927 1.00 17.97 97 ARG B O 1
ATOM 1459 N N . LEU B 1 87 ? 7.931 12.653 6.400 1.00 13.22 98 LEU B N 1
ATOM 1460 C CA . LEU B 1 87 ? 8.243 11.602 7.363 1.00 12.67 98 LEU B CA 1
ATOM 1461 C C . LEU B 1 87 ? 9.420 11.920 8.281 1.00 12.46 98 LEU B C 1
ATOM 1462 O O . LEU B 1 87 ? 9.546 11.310 9.342 1.00 13.12 98 LEU B O 1
ATOM 1467 N N . THR B 1 88 ? 10.276 12.857 7.880 1.00 14.85 99 THR B N 1
ATOM 1468 C CA . THR B 1 88 ? 11.524 13.085 8.611 1.00 17.21 99 THR B CA 1
ATOM 1469 C C . THR B 1 88 ? 11.683 14.483 9.205 1.00 20.89 99 THR B C 1
ATOM 1470 O O . THR B 1 88 ? 12.803 14.985 9.333 1.00 22.74 99 THR B O 1
ATOM 1474 N N . LYS B 1 89 ? 10.569 15.109 9.572 1.00 20.18 100 LYS B N 1
ATOM 1475 C CA . LYS B 1 89 ? 10.635 16.408 10.230 1.00 23.77 100 LYS B CA 1
ATOM 1476 C C . LYS B 1 89 ? 11.330 16.251 11.572 1.00 22.04 100 LYS B C 1
ATOM 1477 O O . LYS B 1 89 ? 10.875 15.493 12.425 1.00 17.73 100 LYS B O 1
ATOM 1483 N N . ARG B 1 90 ? 12.438 16.960 11.756 1.00 25.92 101 ARG B N 1
ATOM 1484 C CA . ARG B 1 90 ? 13.236 16.793 12.962 1.00 28.12 101 ARG B CA 1
ATOM 1485 C C . ARG B 1 90 ? 12.479 17.212 14.214 1.00 23.23 101 ARG B C 1
ATOM 1486 O O . ARG B 1 90 ? 12.851 16.826 15.317 1.00 24.66 101 ARG B O 1
ATOM 1494 N N . SER B 1 91 ? 11.405 17.979 14.045 1.00 20.23 102 SER B N 1
ATOM 1495 C CA . SER B 1 91 ? 10.631 18.451 15.194 1.00 18.48 102 SER B CA 1
ATOM 1496 C C . SER B 1 91 ? 9.619 17.423 15.676 1.00 17.03 102 SER B C 1
ATOM 1497 O O . SER B 1 91 ? 9.045 17.566 16.751 1.00 16.23 102 SER B O 1
ATOM 1500 N N . GLU B 1 92 ? 9.419 16.376 14.885 1.00 16.35 103 GLU B N 1
ATOM 1501 C CA . GLU B 1 92 ? 8.412 15.369 15.189 1.00 15.52 103 GLU B CA 1
ATOM 1502 C C . GLU B 1 92 ? 9.034 14.043 15.611 1.00 13.79 103 GLU B C 1
ATOM 1503 O O . GLU B 1 92 ? 9.627 13.337 14.793 1.00 16.93 103 GLU B O 1
ATOM 1509 N N . GLU B 1 93 ? 8.868 13.705 16.887 1.00 11.57 104 GLU B N 1
ATOM 1510 C CA . GLU B 1 93 ? 9.333 12.425 17.409 1.00 13.99 104 GLU B CA 1
ATOM 1511 C C . GLU B 1 93 ? 8.322 11.291 17.217 1.00 11.27 104 GLU B C 1
ATOM 1512 O O . GLU B 1 93 ? 8.677 10.122 17.178 1.00 13.66 104 GLU B O 1
ATOM 1518 N N . VAL B 1 94 ? 7.047 11.636 17.122 1.00 12.10 105 VAL B N 1
ATOM 1519 C CA . VAL B 1 94 ? 6.018 10.623 16.933 1.00 12.75 105 VAL B CA 1
ATOM 1520 C C . VAL B 1 94 ? 5.276 10.882 15.631 1.00 12.74 105 VAL B C 1
ATOM 1521 O O . VAL B 1 94 ? 4.785 11.980 15.405 1.00 16.62 105 VAL B O 1
ATOM 1525 N N . VAL B 1 95 ? 5.231 9.877 14.763 1.00 12.55 106 VAL B N 1
ATOM 1526 C CA . VAL B 1 95 ? 4.480 9.988 13.518 1.00 13.20 106 VAL B CA 1
ATOM 1527 C C . VAL B 1 95 ? 3.523 8.824 13.357 1.00 9.46 106 VAL B C 1
ATOM 1528 O O . VAL B 1 95 ? 3.893 7.662 13.534 1.00 13.74 106 VAL B O 1
ATOM 1532 N N . ARG B 1 96 ? 2.280 9.154 13.035 1.00 11.05 107 ARG B N 1
ATOM 1533 C CA . ARG B 1 96 ? 1.264 8.152 12.790 1.00 11.75 107 ARG B CA 1
ATOM 1534 C C . ARG B 1 96 ? 1.076 7.969 11.295 1.00 12.72 107 ARG B C 1
ATOM 1535 O O . ARG B 1 96 ? 0.914 8.936 10.556 1.00 17.21 107 ARG B O 1
ATOM 1543 N N . LEU B 1 97 ? 1.112 6.718 10.854 1.00 8.52 108 LEU B N 1
ATOM 1544 C CA . LEU B 1 97 ? 0.944 6.401 9.448 1.00 9.17 108 LEU B CA 1
ATOM 1545 C C . LEU B 1 97 ? -0.331 5.611 9.261 1.00 8.28 108 LEU B C 1
ATOM 1546 O O . LEU B 1 97 ? -0.620 4.681 10.020 1.00 9.35 108 LEU B O 1
ATOM 1551 N N . LEU B 1 98 ? -1.115 6.021 8.272 1.00 9.58 109 LEU B N 1
ATOM 1552 C CA . LEU B 1 98 ? -2.233 5.230 7.789 1.00 10.22 109 LEU B CA 1
ATOM 1553 C C . LEU B 1 98 ? -1.723 4.507 6.551 1.00 9.25 109 LEU B C 1
ATOM 1554 O O . LEU B 1 98 ? -1.233 5.149 5.612 1.00 10.79 109 LEU B O 1
ATOM 1559 N N . VAL B 1 99 ? -1.801 3.180 6.556 1.00 9.45 110 VAL B N 1
ATOM 1560 C CA . VAL B 1 99 ? -1.304 2.388 5.435 1.00 10.31 110 VAL B CA 1
ATOM 1561 C C . VAL B 1 99 ? -2.352 1.379 4.983 1.00 10.41 110 VAL B C 1
ATOM 1562 O O . VAL B 1 99 ? -3.325 1.096 5.698 1.00 12.12 110 VAL B O 1
ATOM 1566 N N . THR B 1 100 ? -2.160 0.845 3.780 1.00 11.69 111 THR B N 1
ATOM 1567 C CA . THR B 1 100 ? -2.925 -0.320 3.362 1.00 13.83 111 THR B CA 1
ATOM 1568 C C . THR B 1 100 ? -1.961 -1.459 3.076 1.00 13.30 111 THR B C 1
ATOM 1569 O O . THR B 1 100 ? -0.794 -1.238 2.700 1.00 14.19 111 THR B O 1
ATOM 1573 N N . ARG B 1 101 ? -2.447 -2.676 3.283 1.00 15.84 112 ARG B N 1
ATOM 1574 C CA . ARG B 1 101 ? -1.609 -3.867 3.250 1.00 15.73 112 ARG B CA 1
ATOM 1575 C C . ARG B 1 101 ? -2.349 -5.000 2.543 1.00 17.80 112 ARG B C 1
ATOM 1576 O O . ARG B 1 101 ? -3.522 -5.249 2.811 1.00 18.04 112 ARG B O 1
ATOM 1584 N N . GLN B 1 102 ? -1.663 -5.688 1.643 1.00 22.72 113 GLN B N 1
ATOM 1585 C CA . GLN B 1 102 ? -2.291 -6.748 0.866 1.00 28.32 113 GLN B CA 1
ATOM 1586 C C . GLN B 1 102 ? -2.401 -8.046 1.646 1.00 31.97 113 GLN B C 1
ATOM 1587 O O . GLN B 1 102 ? -1.398 -8.646 2.011 1.00 35.31 113 GLN B O 1
ATOM 1593 N N . SER C 2 3 ? -5.282 18.163 44.530 1.00 45.51 3 SER C N 1
ATOM 1594 C CA . SER C 2 3 ? -5.989 18.780 45.650 1.00 24.75 3 SER C CA 1
ATOM 1595 C C . SER C 2 3 ? -5.128 19.848 46.316 1.00 38.51 3 SER C C 1
ATOM 1596 O O . SER C 2 3 ? -5.497 21.019 46.380 1.00 48.81 3 SER C O 1
ATOM 1599 N N . ARG C 2 4 ? -3.973 19.427 46.811 1.00 35.72 4 ARG C N 1
ATOM 1600 C CA . ARG C 2 4 ? -3.011 20.334 47.420 1.00 28.87 4 ARG C CA 1
ATOM 1601 C C . ARG C 2 4 ? -1.858 20.575 46.446 1.00 25.26 4 ARG C C 1
ATOM 1602 O O . ARG C 2 4 ? -0.811 21.102 46.815 1.00 27.10 4 ARG C O 1
ATOM 1610 N N . TRP C 2 5 ? -2.060 20.173 45.197 1.00 26.50 5 TRP C N 1
ATOM 1611 C CA . TRP C 2 5 ? -1.042 20.328 44.168 1.00 18.43 5 TRP C CA 1
ATOM 1612 C C . TRP C 2 5 ? -1.736 20.520 42.829 1.00 12.32 5 TRP C C 1
ATOM 1613 O O . TRP C 2 5 ? -2.016 19.553 42.126 1.00 19.97 5 TRP C O 1
ATOM 1624 N N . PRO C 2 6 ? -2.023 21.774 42.485 1.00 16.69 6 PRO C N 1
ATOM 1625 C CA . PRO C 2 6 ? -2.778 22.053 41.262 1.00 18.31 6 PRO C CA 1
ATOM 1626 C C . PRO C 2 6 ? -1.987 21.708 40.003 1.00 12.33 6 PRO C C 1
ATOM 1627 O O . PRO C 2 6 ? -0.753 21.800 39.970 1.00 15.42 6 PRO C O 1
ATOM 1631 N N . THR C 2 7 ? -2.712 21.304 38.970 1.00 15.57 7 THR C N 1
ATOM 1632 C CA . THR C 2 7 ? -2.130 21.187 37.642 1.00 10.58 7 THR C CA 1
ATOM 1633 C C . THR C 2 7 ? -2.896 22.075 36.679 1.00 14.80 7 THR C C 1
ATOM 1634 O O . THR C 2 7 ? -4.066 22.412 36.914 1.00 14.21 7 THR C O 1
ATOM 1638 N N . SER C 2 8 ? -2.233 22.475 35.602 1.00 13.67 8 SER C N 1
ATOM 1639 C CA . SER C 2 8 ? -2.843 23.349 34.614 1.00 13.92 8 SER C CA 1
ATOM 1640 C C . SER C 2 8 ? -2.746 22.743 33.233 1.00 10.35 8 SER C C 1
ATOM 1641 O O . SER C 2 8 ? -1.689 22.241 32.832 1.00 11.34 8 SER C O 1
ATOM 1644 N N . ILE C 2 9 ? -3.850 22.825 32.493 1.00 10.46 9 ILE C N 1
ATOM 1645 C CA . ILE C 2 9 ? -3.912 22.353 31.111 1.00 9.42 9 ILE C CA 1
ATOM 1646 C C . ILE C 2 9 ? -3.451 23.442 30.157 1.00 11.31 9 ILE C C 1
ATOM 1647 O O . ILE C 2 9 ? -3.922 24.580 30.230 1.00 14.49 9 ILE C O 1
ATOM 1652 N N . LEU C 2 10 ? -2.516 23.094 29.271 1.00 9.73 10 LEU C N 1
ATOM 1653 C CA . LEU C 2 10 ? -1.909 24.053 28.353 1.00 12.19 10 LEU C CA 1
ATOM 1654 C C . LEU C 2 10 ? -2.072 23.594 26.923 1.00 10.90 10 LEU C C 1
ATOM 1655 O O . LEU C 2 10 ? -2.149 22.392 26.637 1.00 12.06 10 LEU C O 1
ATOM 1661 N N . ASN D 2 2 ? 16.340 -0.665 -10.259 1.00 56.00 2 ASN D N 1
ATOM 1662 C CA . ASN D 2 2 ? 16.705 0.039 -9.039 1.00 41.61 2 ASN D CA 1
ATOM 1663 C C . ASN D 2 2 ? 17.258 1.432 -9.320 1.00 31.32 2 ASN D C 1
ATOM 1664 O O . ASN D 2 2 ? 16.866 2.407 -8.688 1.00 37.97 2 ASN D O 1
ATOM 1669 N N . SER D 2 3 ? 18.178 1.525 -10.271 1.00 44.51 3 SER D N 1
ATOM 1670 C CA . SER D 2 3 ? 18.689 2.828 -10.682 1.00 28.69 3 SER D CA 1
ATOM 1671 C C . SER D 2 3 ? 17.557 3.668 -11.281 1.00 31.59 3 SER D C 1
ATOM 1672 O O . SER D 2 3 ? 17.623 4.898 -11.314 1.00 33.95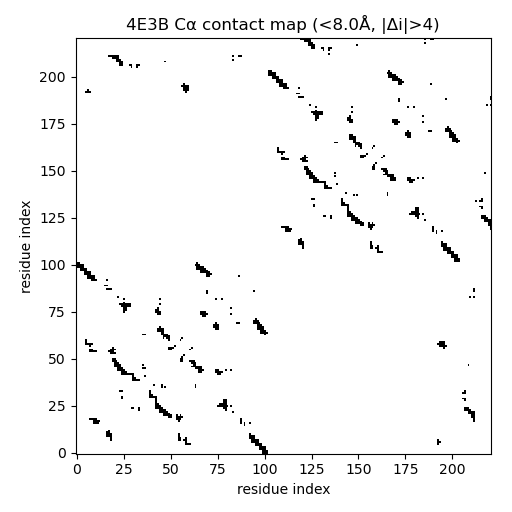 3 SER D O 1
ATOM 1675 N N . ARG D 2 4 ? 16.509 2.989 -11.733 1.00 28.87 4 ARG D N 1
ATOM 1676 C CA . ARG D 2 4 ? 15.359 3.659 -12.331 1.00 29.25 4 ARG D CA 1
ATOM 1677 C C . ARG D 2 4 ? 14.263 3.912 -11.296 1.00 25.90 4 ARG D C 1
ATOM 1678 O O . ARG D 2 4 ? 13.210 4.449 -11.625 1.00 25.03 4 ARG D O 1
ATOM 1686 N N . TRP D 2 5 ? 14.515 3.518 -10.050 1.00 28.19 5 TRP D N 1
ATOM 1687 C CA . TRP D 2 5 ? 13.516 3.657 -8.988 1.00 15.95 5 TRP D CA 1
ATOM 1688 C C . TRP D 2 5 ? 14.210 3.833 -7.637 1.00 13.66 5 TRP D C 1
ATOM 1689 O O . TRP D 2 5 ? 14.476 2.860 -6.934 1.00 18.73 5 TRP D O 1
ATOM 1700 N N . PRO D 2 6 ? 14.512 5.086 -7.279 1.00 18.38 6 PRO D N 1
ATOM 1701 C CA . PRO D 2 6 ? 15.281 5.351 -6.064 1.00 21.31 6 PRO D CA 1
ATOM 1702 C C . PRO D 2 6 ? 14.485 4.989 -4.817 1.00 13.13 6 PRO D C 1
ATOM 1703 O O . PRO D 2 6 ? 13.259 5.114 -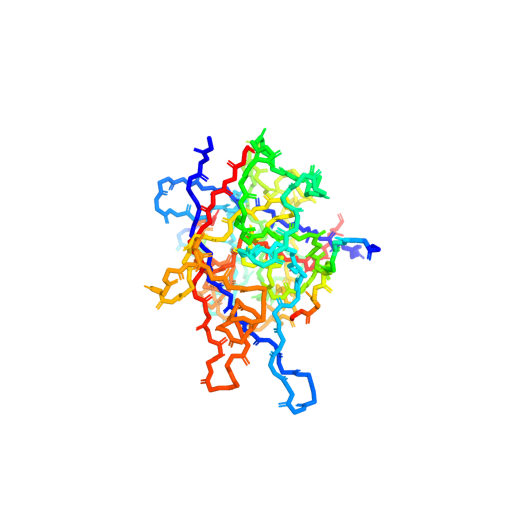4.798 1.00 17.64 6 PRO D O 1
ATOM 1707 N N . THR D 2 7 ? 15.184 4.525 -3.788 1.00 11.98 7 THR D N 1
ATOM 1708 C CA . THR D 2 7 ? 14.561 4.422 -2.475 1.00 13.01 7 THR D CA 1
ATOM 1709 C C . THR D 2 7 ? 15.311 5.318 -1.497 1.00 15.07 7 THR D C 1
ATOM 1710 O O . THR D 2 7 ? 16.482 5.660 -1.722 1.00 15.96 7 THR D O 1
ATOM 1714 N N . SER D 2 8 ? 14.633 5.720 -0.426 1.00 13.78 8 SER D N 1
ATOM 1715 C CA . SER D 2 8 ? 15.241 6.588 0.568 1.00 12.75 8 SER D CA 1
ATOM 1716 C C . SER D 2 8 ? 15.141 5.979 1.950 1.00 9.14 8 SER D C 1
ATOM 1717 O O . SER D 2 8 ? 14.071 5.504 2.347 1.00 10.04 8 SER D O 1
ATOM 1720 N N . ILE D 2 9 ? 16.242 6.040 2.695 1.00 8.77 9 ILE D N 1
ATOM 1721 C CA . ILE D 2 9 ? 16.320 5.544 4.069 1.00 8.06 9 ILE D CA 1
ATOM 1722 C C . ILE D 2 9 ? 15.878 6.621 5.038 1.00 11.13 9 ILE D C 1
ATOM 1723 O O . ILE D 2 9 ? 16.361 7.762 4.985 1.00 13.64 9 ILE D O 1
ATOM 1728 N N . LEU D 2 10 ? 14.950 6.255 5.923 1.00 10.38 10 LEU D N 1
ATOM 1729 C CA . LEU D 2 10 ? 14.335 7.191 6.854 1.00 12.29 10 LEU D CA 1
ATOM 1730 C C . LEU D 2 10 ? 14.519 6.720 8.282 1.00 9.09 10 LEU D C 1
ATOM 1731 O O . LEU D 2 10 ? 14.572 5.525 8.567 1.00 11.87 10 LEU D O 1
#

Nearest PDB structures (foldseek):
  2vz5-assembly1_A  TM=1.003E+00  e=2.438E-20  Homo sapiens
  4nnm-assembly1_A  TM=1.006E+00  e=1.268E-19  Homo sapiens
  3dj3-assembly1_A  TM=9.806E-01  e=1.075E-18  Mus musculus
  2kg2-assembly1_A  TM=9.002E-01  e=1.207E-15  Homo sapiens
  2l4s-assembly1_A  TM=8.786E-01  e=2.839E-15  Homo sapiens

Secondary structure (DSSP, 8-state):
-EEEEEEEEPEEETTEEE-SEEEEE-TTS-GGG-SS-SSTT---EEEEEE-TTSHHHHHT--TT-EEEEETTEE-TT--HHHHHHHHT-TT-SEEEEEEEE-/-EEEEEEEE-EEETTEEE-SEEEEE-TTS-GGG-SS-SSTT---EEEEEE-TTSHHHHHT--TT-EEEEETTEE-TT--HHHHHHHHT-TT-SEEEEEEEE-/--S-EEE-/-TTS-EEE-

Radius of gyration: 20.57 Å; Cα contacts (8 Å, |Δi|>4): 537; chains: 4; bounding box: 34×42×62 Å

InterPro domains:
  IPR001478 PDZ domain [PF00595] (22-109)
  IPR001478 PDZ domain [PS50106] (15-112)
  IPR001478 PDZ domain [SM00228] (27-113)
  IPR017268 Tax1-binding protein 3 [PIRSF037712] (1-120)
  IPR036034 PDZ superfamily [G3DSA:2.30.42.10] (11-124)
  IPR036034 PDZ superfamily [SSF50156] (15-114)
  IPR050614 Synaptic Scaffolding LAP/MAGUK Families [PTHR23119] (15-119)

B-factor: mean 22.31, std 13.19, range [6.71, 92.57]

Organism: Homo sapiens (NCBI:txid9606)

Foldseek 3Di:
DAKDKFKFQFDDDPLFTDGFWDKDFAPPDQLCPDPQDPDSVQRFIFTQGGHVPGRCVVRPHDHSKTWQDKPRHGGRHGGPVVVVCSVGPRVDRMIMTITDDD/DAKDKFKFQFDDDPLFTHRFWDKDFAPVDQLCPDPQDPDSVQRFIFTQGGHVPGRCVVRPDDHSWTWQDKPRHGGRHGGPVVVVCSVGPRVDRMIMTITDDD/DVDDDDDD/DVVDDDDDD

Sequence (221 aa):
AVVQRVEIHKLRQGENLILGFSIGGGIDQDPSQNPFSEDKTDKGIYVTRVSEGGPAEIAGLQIGDKIMQVNGWDMTMVTHDQARKRLTKRSEEVVRLLVTRQAVVQRVEIHKLRQGENLILGFSIGGGIDQDPSQNPFSEDKTDKGIYVTRVSEGGPAEIAGLQIGDKIMQVNGWDMTMVTHDQARKRLTKRSEEVVRLLVTRQSRWPTSILNSRWPTSIL

Solvent-accessible surface area: 12031 Å² total; per-residue (Å²): 107,95,88,48,179,7,45,0,88,10,86,147,108,67,161,94,21,49,0,8,5,2,0,0,4,1,77,85,38,61,26,73,57,2,93,55,6,154,78,88,100,26,104,2,1,10,0,17,127,34,59,154,36,10,14,0,26,41,7,4,5,86,104,15,1,41,0,54,66,0,51,59,158,71,2,40,136,29,36,16,63,97,0,83,116,30,0,46,86,194,83,35,101,49,0,139,2,31,0,28,38,143,111,91,86,64,181,10,70,0,97,11,89,116,101,67,135,79,25,45,0,4,5,3,0,0,3,1,74,84,37,53,26,62,53,3,94,59,9,154,81,85,98,27,98,2,0,12,0,20,126,36,58,162,52,10,14,0,76,139,27,32,5,92,105,20,1,43,0,54,66,0,34,58,160,82,2,39,144,27,35,15,67,100,0,75,100,20,0,44,74,151,24,24,39,4,0,76,2,31,0,30,48,150,137,133,17,63,63,23,143,10,149,118,163,12,59,55,20,141,11

CATH classification: 2.30.42.10

GO terms:
  GO:2000009 negative regulation of protein localization to cell surface (P, IDA)
  GO:0005515 protein binding (F, IPI)
  GO:0005829 cytosol (C, TAS)
  GO:0032489 regulation of Cdc42 protein signal transduction (P, IDA)
  GO:0001650 fibrillar center (C, IDA)
  GO:0007266 Rho protein signal transduction (P, IDA)
  GO:0070062 extracellular exosome (C, HDA)